Protein AF-A0A0B5I0J8-F1 (afdb_monomer_lite)

pLDDT: mean 84.82, std 12.16, range [45.81, 96.88]

Radius of gyration: 24.25 Å; chains: 1; bounding box: 85×37×56 Å

Sequence (224 aa):
MENKKIIIITGIVLLIVIAAALLLRSSRQPAEYEYYTEEPETWVEGQRFTEPPNDVRINVFKATGGESTFSINKQDFPGEDKAFFVQGLYKGKYFGTVYYDNETKEKIIEISQSLDPDDGAADIFILAKSDGPGFVFYIFVDEDWRNSVSFTNIIYGMDFNNDATLIEREFNFTELSTGIYMDKLDDYNGWYDQSPVTGGIMVGEMNIEDLKKTNVTSTLVLLR

Secondary structure (DSSP, 8-state):
-HHHHHHHHHHHHHHHHHHHHHHHHHH------TT--S-GGGGEEEPTT-SSTT-EEE-HHHHTTTS-EE-SSEEEETTTTEEEEEEEEETTEEESSEEE-TTT--EEEEESSEE-TTSSSEEEEEEEEEETTEEEEEEEEEHHHHHH-S--EEEE-S-TT-GGG-EEEE---EEEETTEEEEEE-S--SSTTSSS----EEEES--HHHHHHTT----EEEE-

Foldseek 3Di:
DVVVVVVVVVVVVVVVVVVVVVVVVVVPPPPPPPLADCQQLSQWAFDPPDPVRQKTFRNLCRNQVNQWDDDFQKIDGPPPPDIAGEWEAEPNDIDRAWDADPPPRQTAEGEHRIAGQPSLHKYKYWHWYDDPLDTKIKIKIFNSNVVVDPWKKKWFAQALVDPVGIDIDTADQCDSDVRMGIDMDPVDDDLRSDVVNQAHEYEYADDSVSVVVVPRSYTIYIHD

Structure (mmCIF, N/CA/C/O backbone):
data_AF-A0A0B5I0J8-F1
#
_entry.id   AF-A0A0B5I0J8-F1
#
loop_
_atom_site.group_PDB
_atom_site.id
_atom_site.type_symbol
_atom_site.label_atom_id
_atom_site.label_alt_id
_atom_site.label_comp_id
_atom_site.label_asym_id
_atom_site.label_entity_id
_atom_site.label_seq_id
_atom_site.pdbx_PDB_ins_code
_atom_site.Cartn_x
_atom_site.Cartn_y
_atom_site.Cartn_z
_atom_site.occupancy
_atom_site.B_iso_or_equiv
_atom_site.auth_seq_id
_atom_site.auth_comp_id
_atom_site.auth_asym_id
_atom_site.auth_atom_id
_atom_site.pdbx_PDB_model_num
ATOM 1 N N . MET A 1 1 ? 68.638 -9.247 -31.249 1.00 66.56 1 MET A N 1
ATOM 2 C CA . MET A 1 1 ? 67.568 -10.245 -31.505 1.00 66.56 1 MET A CA 1
ATOM 3 C C . MET A 1 1 ? 66.717 -10.506 -30.257 1.00 66.56 1 MET A C 1
ATOM 5 O O . MET A 1 1 ? 65.529 -10.764 -30.401 1.00 66.56 1 MET A O 1
ATOM 9 N N . GLU A 1 2 ? 67.275 -10.366 -29.050 1.00 77.19 2 GLU A N 1
ATOM 10 C CA . GLU A 1 2 ? 66.562 -10.545 -27.770 1.00 77.19 2 GLU A CA 1
ATOM 11 C C . GLU A 1 2 ? 65.413 -9.553 -27.542 1.00 77.19 2 GLU A C 1
ATOM 13 O O . GLU A 1 2 ? 64.316 -9.978 -27.193 1.00 77.19 2 GLU A O 1
ATOM 18 N N . ASN A 1 3 ? 65.587 -8.269 -27.869 1.00 80.69 3 ASN A N 1
ATOM 19 C CA . ASN A 1 3 ? 64.529 -7.264 -27.662 1.00 80.69 3 ASN A CA 1
ATOM 20 C C . ASN A 1 3 ? 63.248 -7.555 -28.464 1.00 80.69 3 ASN A C 1
ATOM 22 O O . ASN A 1 3 ? 62.149 -7.291 -27.986 1.00 80.69 3 ASN A O 1
ATOM 26 N N . LYS A 1 4 ? 63.364 -8.160 -29.657 1.00 80.94 4 LYS A N 1
ATOM 27 C CA . LYS A 1 4 ? 62.192 -8.579 -30.446 1.00 80.94 4 LYS A CA 1
ATOM 28 C C . LYS A 1 4 ? 61.436 -9.729 -29.773 1.00 80.94 4 LYS A C 1
ATOM 30 O O . LYS A 1 4 ? 60.214 -9.744 -29.818 1.00 80.94 4 LYS A O 1
ATOM 35 N N . LYS A 1 5 ? 62.145 -10.661 -29.124 1.00 84.00 5 LYS A N 1
ATOM 36 C CA . LYS A 1 5 ? 61.524 -11.771 -28.384 1.00 84.00 5 LYS A CA 1
ATOM 37 C C . LYS A 1 5 ? 60.782 -11.266 -27.146 1.00 84.00 5 LYS A C 1
ATOM 39 O O . LYS A 1 5 ? 59.664 -11.703 -26.908 1.00 84.00 5 LYS A O 1
ATOM 44 N N . ILE A 1 6 ? 61.361 -10.306 -26.421 1.00 87.50 6 ILE A N 1
ATOM 45 C CA . ILE A 1 6 ? 60.728 -9.700 -25.240 1.00 87.50 6 ILE A CA 1
ATOM 46 C C . ILE A 1 6 ? 59.431 -8.978 -25.629 1.00 87.50 6 ILE A C 1
ATOM 48 O O . ILE A 1 6 ? 58.399 -9.227 -25.017 1.00 87.50 6 ILE A O 1
ATOM 52 N N . ILE A 1 7 ? 59.444 -8.164 -26.693 1.00 90.44 7 ILE A N 1
ATOM 53 C CA . ILE A 1 7 ? 58.245 -7.440 -27.156 1.00 90.44 7 ILE A CA 1
ATOM 54 C C . ILE A 1 7 ? 57.112 -8.407 -27.540 1.00 90.44 7 ILE A C 1
ATOM 56 O O . ILE A 1 7 ? 55.959 -8.174 -27.182 1.00 90.44 7 ILE A O 1
ATOM 60 N N . ILE A 1 8 ? 57.434 -9.507 -28.228 1.00 92.12 8 ILE A N 1
ATOM 61 C CA . ILE A 1 8 ? 56.440 -10.514 -28.630 1.00 92.12 8 ILE A CA 1
ATOM 62 C C . ILE A 1 8 ? 55.836 -11.209 -27.402 1.00 92.12 8 ILE A C 1
ATOM 64 O O . ILE A 1 8 ? 54.618 -11.352 -27.322 1.00 92.12 8 ILE A O 1
ATOM 68 N N . ILE A 1 9 ? 56.665 -11.598 -26.429 1.00 92.38 9 ILE A N 1
ATOM 69 C CA . ILE A 1 9 ? 56.198 -12.263 -25.204 1.00 92.38 9 ILE A CA 1
ATOM 70 C C . ILE A 1 9 ? 55.281 -11.332 -24.402 1.00 92.38 9 ILE A C 1
ATOM 72 O O . ILE A 1 9 ? 54.189 -11.744 -24.013 1.00 92.38 9 ILE A O 1
ATOM 76 N N . THR A 1 10 ? 55.668 -10.067 -24.213 1.00 91.88 10 THR A N 1
ATOM 77 C CA . THR A 1 10 ? 54.848 -9.087 -23.485 1.00 91.88 10 THR A CA 1
ATOM 78 C C . THR A 1 10 ? 53.499 -8.852 -24.168 1.00 91.88 10 THR A C 1
ATOM 80 O O . THR A 1 10 ? 52.473 -8.790 -23.491 1.00 91.88 10 THR A O 1
ATOM 83 N N . GLY A 1 11 ? 53.474 -8.781 -25.504 1.00 95.56 11 GLY A N 1
ATOM 84 C CA . GLY A 1 11 ? 52.233 -8.636 -26.267 1.00 95.56 11 GLY A CA 1
ATOM 85 C C . GLY A 1 11 ? 51.270 -9.809 -26.066 1.00 95.56 11 GLY A C 1
ATOM 86 O O . GLY A 1 11 ? 50.081 -9.591 -25.853 1.00 95.56 11 GLY A O 1
ATOM 87 N N . ILE A 1 12 ? 51.782 -11.044 -26.064 1.00 95.12 12 ILE A N 1
ATOM 88 C CA . ILE A 1 12 ? 50.972 -12.254 -25.846 1.00 95.12 12 ILE A CA 1
ATOM 89 C C . ILE A 1 12 ? 50.396 -12.283 -24.426 1.00 95.12 12 ILE A C 1
ATOM 91 O O . ILE A 1 12 ? 49.209 -12.551 -24.257 1.00 95.12 12 ILE A O 1
ATOM 95 N N . VAL A 1 13 ? 51.207 -11.967 -23.409 1.00 95.31 13 VAL A N 1
ATOM 96 C CA . VAL A 1 13 ? 50.749 -11.939 -22.009 1.00 95.31 13 VAL A CA 1
ATOM 97 C C . VAL A 1 13 ? 49.627 -10.918 -21.824 1.00 95.31 13 VAL A C 1
ATOM 99 O O . VAL A 1 13 ? 48.605 -11.239 -21.220 1.00 95.31 13 VAL A O 1
ATOM 102 N N . LEU A 1 14 ? 49.771 -9.717 -22.390 1.00 95.31 14 LEU A N 1
ATOM 103 C CA . LEU A 1 14 ? 48.734 -8.687 -22.318 1.00 95.31 14 LEU A CA 1
ATOM 104 C C . LEU A 1 14 ? 47.421 -9.157 -22.962 1.00 95.31 14 LEU A C 1
ATOM 106 O O . LEU A 1 14 ? 46.345 -8.948 -22.405 1.00 95.31 14 LEU A O 1
ATOM 110 N N . LEU A 1 15 ? 47.508 -9.838 -24.105 1.00 95.88 15 LEU A N 1
ATOM 111 C CA . LEU A 1 15 ? 46.347 -10.354 -24.829 1.00 95.88 15 LEU A CA 1
ATOM 112 C C . LEU A 1 15 ? 45.622 -11.451 -24.033 1.00 95.88 15 LEU A C 1
ATOM 114 O O . LEU A 1 15 ? 44.394 -11.452 -23.981 1.00 95.88 15 LEU A O 1
ATOM 118 N N . ILE A 1 16 ? 46.366 -12.325 -23.345 1.00 95.69 16 ILE A N 1
ATOM 119 C CA . ILE A 1 16 ? 45.804 -13.342 -22.442 1.00 95.69 16 ILE A CA 1
ATOM 120 C C . ILE A 1 16 ? 45.090 -12.686 -21.255 1.00 95.69 16 ILE A C 1
ATOM 122 O O . ILE A 1 16 ? 43.985 -13.100 -20.913 1.00 95.69 16 ILE A O 1
ATOM 126 N N . VAL A 1 17 ? 45.673 -11.645 -20.649 1.00 95.00 17 VAL A N 1
ATOM 127 C CA . VAL A 1 17 ? 45.048 -10.924 -19.524 1.00 95.00 17 VAL A CA 1
ATOM 128 C C . VAL A 1 17 ? 43.750 -10.241 -19.960 1.00 95.00 17 VAL A C 1
ATOM 130 O O . VAL A 1 17 ? 42.745 -10.342 -19.258 1.00 95.00 17 VAL A O 1
ATOM 133 N N . ILE A 1 18 ? 43.736 -9.599 -21.132 1.00 94.88 18 ILE A N 1
ATOM 134 C CA . ILE A 1 18 ? 42.526 -8.974 -21.686 1.00 94.88 18 ILE A CA 1
ATOM 135 C C . ILE A 1 18 ? 41.460 -10.034 -21.985 1.00 94.88 18 ILE A C 1
ATOM 137 O O . ILE A 1 18 ? 40.304 -9.859 -21.605 1.00 94.88 18 ILE A O 1
ATOM 141 N N . ALA A 1 19 ? 41.836 -11.152 -22.613 1.00 93.81 19 ALA A N 1
ATOM 142 C CA . ALA A 1 19 ? 40.912 -12.245 -22.903 1.00 93.81 19 ALA A CA 1
ATOM 143 C C . ALA A 1 19 ? 40.335 -12.863 -21.619 1.00 93.81 19 ALA A C 1
ATOM 145 O O . ALA A 1 19 ? 39.129 -13.080 -21.537 1.00 93.81 19 ALA A O 1
ATOM 146 N N . ALA A 1 20 ? 41.160 -13.076 -20.590 1.00 91.69 20 ALA A N 1
ATOM 147 C CA . ALA A 1 20 ? 40.715 -13.567 -19.289 1.00 91.69 20 ALA A CA 1
ATOM 148 C C . ALA A 1 20 ? 39.774 -12.572 -18.591 1.00 91.69 20 ALA A C 1
ATOM 150 O O . ALA A 1 20 ? 38.754 -12.981 -18.047 1.00 91.69 20 ALA A O 1
ATOM 151 N N . ALA A 1 21 ? 40.061 -11.268 -18.650 1.00 90.25 21 ALA A N 1
ATOM 152 C CA . ALA A 1 21 ? 39.182 -10.237 -18.099 1.00 90.25 21 ALA A CA 1
ATOM 153 C C . ALA A 1 21 ? 37.826 -10.182 -18.824 1.00 90.25 21 ALA A C 1
ATOM 155 O O . ALA A 1 21 ? 36.788 -10.044 -18.178 1.00 90.25 21 ALA A O 1
ATOM 156 N N . LEU A 1 22 ? 37.817 -10.333 -20.152 1.00 87.25 22 LEU A N 1
ATOM 157 C CA . LEU A 1 22 ? 36.587 -10.404 -20.944 1.00 87.25 22 LEU A CA 1
ATOM 158 C C . LEU A 1 22 ? 35.789 -11.678 -20.645 1.00 87.25 22 LEU A C 1
ATOM 160 O O . LEU A 1 22 ? 34.580 -11.588 -20.457 1.00 87.25 22 LEU A O 1
ATOM 164 N N . LEU A 1 23 ? 36.454 -12.830 -20.516 1.00 84.62 23 LEU A N 1
ATOM 165 C CA . LEU A 1 23 ? 35.818 -14.095 -20.132 1.00 84.62 23 LEU A CA 1
ATOM 166 C C . LEU A 1 23 ? 35.262 -14.054 -18.705 1.00 84.62 23 LEU A C 1
ATOM 168 O O . LEU A 1 23 ? 34.171 -14.556 -18.459 1.00 84.62 23 LEU A O 1
ATOM 172 N N . LEU A 1 24 ? 35.959 -13.422 -17.759 1.00 82.12 24 LEU A N 1
ATOM 173 C CA . LEU A 1 24 ? 35.454 -13.200 -16.399 1.00 82.12 24 LEU A CA 1
ATOM 174 C C . LEU A 1 24 ? 34.266 -12.232 -16.380 1.00 82.12 24 LEU A C 1
ATOM 176 O O . LEU A 1 24 ? 33.367 -12.371 -15.556 1.00 82.12 24 LEU A O 1
ATOM 180 N N . ARG A 1 25 ? 34.230 -11.264 -17.301 1.00 75.50 25 ARG A N 1
ATOM 181 C CA . ARG A 1 25 ? 33.094 -10.351 -17.461 1.00 75.50 25 ARG A CA 1
ATOM 182 C C . ARG A 1 25 ? 31.893 -11.031 -18.122 1.00 75.50 25 ARG A C 1
ATOM 184 O O . ARG A 1 25 ? 30.776 -10.716 -17.740 1.00 75.50 25 ARG A O 1
ATOM 191 N N . SER A 1 26 ? 32.106 -11.954 -19.065 1.00 71.56 26 SER A N 1
ATOM 192 C CA . SER A 1 26 ? 31.026 -12.690 -19.740 1.00 71.56 26 SER A CA 1
ATOM 193 C C . SER A 1 26 ? 30.511 -13.892 -18.943 1.00 71.56 26 SER A C 1
ATOM 195 O O . SER A 1 26 ? 29.347 -14.243 -19.069 1.00 71.56 26 SER A O 1
ATOM 197 N N . SER A 1 27 ? 31.362 -14.530 -18.130 1.00 62.16 27 SER A N 1
ATOM 198 C CA . SER A 1 27 ? 30.979 -15.637 -17.230 1.00 62.16 27 SER A CA 1
ATOM 199 C C . SER A 1 27 ? 30.265 -15.168 -15.967 1.00 62.16 27 SER A C 1
ATOM 201 O O . SER A 1 27 ? 29.616 -15.970 -15.304 1.00 62.16 27 SER A O 1
ATOM 203 N N . ARG A 1 28 ? 30.272 -13.860 -15.688 1.00 51.88 28 ARG A N 1
ATOM 204 C CA . ARG A 1 28 ? 29.165 -13.225 -14.973 1.00 51.88 28 ARG A CA 1
ATOM 205 C C . ARG A 1 28 ? 27.956 -13.154 -15.910 1.00 51.88 28 ARG A C 1
ATOM 207 O O . ARG A 1 28 ? 27.494 -12.065 -16.241 1.00 51.88 28 ARG A O 1
ATOM 214 N N . GLN A 1 29 ? 27.425 -14.308 -16.325 1.00 50.91 29 GLN A N 1
ATOM 215 C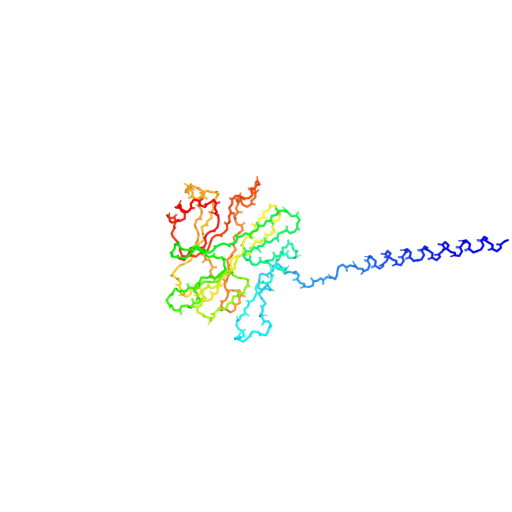 CA . GLN A 1 29 ? 25.976 -14.354 -16.478 1.00 50.91 29 GLN A CA 1
ATOM 216 C C . GLN A 1 29 ? 25.445 -13.862 -15.127 1.00 50.91 29 GLN A C 1
ATOM 218 O O . GLN A 1 29 ? 25.971 -14.320 -14.100 1.00 50.91 29 GLN A O 1
ATOM 223 N N . PRO A 1 30 ? 24.532 -12.870 -15.080 1.00 50.16 30 PRO A N 1
ATOM 224 C CA . PRO A 1 30 ? 23.833 -12.613 -13.832 1.00 50.16 30 PRO A CA 1
ATOM 225 C C . PRO A 1 30 ? 23.379 -13.990 -13.368 1.00 50.16 30 PRO A C 1
ATOM 227 O O . PRO A 1 30 ? 22.877 -14.755 -14.198 1.00 50.16 30 PRO A O 1
ATOM 230 N N . ALA A 1 31 ? 23.691 -14.363 -12.122 1.00 46.97 31 ALA A N 1
ATOM 231 C CA . ALA A 1 31 ? 23.113 -15.578 -11.568 1.00 46.97 31 ALA A CA 1
ATOM 232 C C . ALA A 1 31 ? 21.640 -15.548 -11.984 1.00 46.97 31 ALA A C 1
ATOM 234 O O . ALA A 1 31 ? 21.037 -14.473 -11.902 1.00 46.97 31 ALA A O 1
ATOM 235 N N . GLU A 1 32 ? 21.108 -16.634 -12.549 1.00 45.81 32 GLU A N 1
ATOM 236 C CA . GLU A 1 32 ? 19.659 -16.770 -12.643 1.00 45.81 32 GLU A CA 1
ATOM 237 C C . GLU A 1 32 ? 19.194 -16.671 -11.199 1.00 45.81 32 GLU A C 1
ATOM 239 O O . GLU A 1 32 ? 19.292 -17.610 -10.413 1.00 45.81 32 GLU A O 1
ATOM 244 N N . TYR A 1 33 ? 18.896 -15.446 -10.785 1.00 48.59 33 TYR A N 1
ATOM 245 C CA . TYR A 1 33 ? 18.473 -15.170 -9.450 1.00 48.59 33 TYR A CA 1
ATOM 246 C C . TYR A 1 33 ? 17.075 -15.764 -9.452 1.00 48.59 33 TYR A C 1
ATOM 248 O O . TYR A 1 33 ? 16.162 -15.159 -10.006 1.00 48.59 33 TYR A O 1
ATOM 256 N N . GLU A 1 34 ? 16.903 -16.913 -8.797 1.00 54.25 34 GLU A N 1
ATOM 257 C CA . GLU A 1 34 ? 15.604 -17.483 -8.394 1.00 54.25 34 GLU A CA 1
ATOM 258 C C . GLU A 1 34 ? 14.751 -16.493 -7.557 1.00 54.25 34 GLU A C 1
ATOM 260 O O . GLU A 1 34 ? 13.752 -16.865 -6.953 1.00 54.25 34 GLU A O 1
ATOM 265 N N . TYR A 1 35 ? 15.155 -15.222 -7.468 1.00 63.53 35 TYR A N 1
ATOM 266 C CA . TYR A 1 35 ? 14.467 -14.167 -6.756 1.00 63.53 35 TYR A CA 1
ATOM 267 C C . TYR A 1 35 ? 13.233 -13.679 -7.512 1.00 63.53 35 TYR A C 1
ATOM 269 O O . TYR A 1 35 ? 12.199 -13.534 -6.880 1.00 63.53 35 TYR A O 1
ATOM 277 N N . TYR A 1 36 ? 13.274 -13.419 -8.822 1.00 74.81 36 TYR A N 1
ATOM 278 C CA . TYR A 1 36 ? 12.086 -12.853 -9.476 1.00 74.81 36 TYR A CA 1
ATOM 279 C C . TYR A 1 36 ? 10.990 -13.900 -9.686 1.00 74.81 36 TYR A C 1
ATOM 281 O O . TYR A 1 36 ? 11.248 -15.024 -10.108 1.00 74.81 36 TYR A O 1
ATOM 289 N N . THR A 1 37 ? 9.757 -13.493 -9.411 1.00 77.12 37 THR A N 1
ATOM 290 C CA . THR A 1 37 ? 8.554 -14.326 -9.491 1.00 77.12 37 THR A CA 1
ATOM 291 C C . THR A 1 37 ? 7.381 -13.437 -9.887 1.00 77.12 37 THR A C 1
ATOM 293 O O . THR A 1 37 ? 7.228 -12.332 -9.366 1.00 77.12 37 THR A O 1
ATOM 296 N N . GLU A 1 38 ? 6.557 -13.901 -10.822 1.00 81.75 38 GLU A N 1
ATOM 297 C CA . GLU A 1 38 ? 5.335 -13.186 -11.216 1.00 81.75 38 GLU A CA 1
ATOM 298 C C . GLU A 1 38 ? 4.193 -13.401 -10.215 1.00 81.75 38 GLU A C 1
ATOM 300 O O . GLU A 1 38 ? 3.311 -12.554 -10.113 1.00 81.75 38 GLU A O 1
ATOM 305 N N . GLU A 1 39 ? 4.243 -14.508 -9.472 1.00 89.12 39 GLU A N 1
ATOM 306 C CA . GLU A 1 39 ? 3.227 -14.952 -8.515 1.00 89.12 39 GLU A CA 1
ATOM 307 C C . GLU A 1 39 ? 3.314 -14.163 -7.194 1.00 89.12 39 GLU A C 1
ATOM 309 O O . GLU A 1 39 ? 4.334 -14.274 -6.495 1.00 89.12 39 GLU A O 1
ATOM 314 N N . PRO A 1 40 ? 2.274 -13.388 -6.824 1.00 90.62 40 PRO A N 1
ATOM 315 C CA . PRO A 1 40 ? 2.285 -12.550 -5.626 1.00 90.62 40 PRO A CA 1
ATOM 316 C C . PRO A 1 40 ? 2.520 -13.303 -4.315 1.00 90.62 40 PRO A C 1
ATOM 318 O O . PRO A 1 40 ? 3.114 -12.754 -3.388 1.00 90.62 40 PRO A O 1
ATOM 321 N N . GLU A 1 41 ? 2.119 -14.572 -4.243 1.00 90.50 41 GLU A N 1
ATOM 322 C CA . GLU A 1 41 ? 2.231 -15.438 -3.063 1.00 90.50 41 GLU A CA 1
ATOM 323 C C . GLU A 1 41 ? 3.678 -15.530 -2.590 1.00 90.50 41 GLU A C 1
ATOM 325 O O . GLU A 1 41 ? 3.983 -15.555 -1.400 1.00 90.50 41 GLU A O 1
ATOM 330 N N . THR A 1 42 ? 4.597 -15.542 -3.547 1.00 89.94 42 THR A N 1
ATOM 331 C CA . THR A 1 42 ? 6.022 -15.684 -3.281 1.00 89.94 42 THR A CA 1
ATOM 332 C C . THR A 1 42 ? 6.679 -14.379 -2.821 1.00 89.94 42 THR A C 1
ATOM 334 O O . THR A 1 42 ? 7.839 -14.412 -2.402 1.00 89.94 42 THR A O 1
ATOM 337 N N . TRP A 1 43 ? 5.989 -13.237 -2.914 1.00 92.81 43 TRP A N 1
ATOM 338 C CA . TRP A 1 43 ? 6.488 -11.936 -2.458 1.00 92.81 43 TRP A CA 1
ATOM 339 C C . TRP A 1 43 ? 6.309 -11.749 -0.954 1.00 92.81 43 TRP A C 1
ATOM 341 O O . TRP A 1 43 ? 6.997 -10.913 -0.369 1.00 92.81 43 TRP A O 1
ATOM 351 N N . VAL A 1 44 ? 5.402 -12.517 -0.346 1.00 91.81 44 VAL A N 1
ATOM 352 C CA . VAL A 1 44 ? 5.163 -12.526 1.094 1.00 91.81 44 VAL A CA 1
ATOM 353 C C . VAL A 1 44 ? 6.228 -13.387 1.763 1.00 91.81 44 VAL A C 1
ATOM 355 O O . VAL A 1 44 ? 6.300 -14.601 1.570 1.00 91.81 44 VAL A O 1
ATOM 358 N N . GLU A 1 45 ? 7.091 -12.755 2.548 1.00 90.94 45 GLU A N 1
ATOM 359 C CA . GLU A 1 45 ? 8.180 -13.415 3.256 1.00 90.94 45 GLU A CA 1
ATOM 360 C C . GLU A 1 45 ? 7.957 -13.298 4.760 1.00 90.94 45 GLU A C 1
ATOM 362 O O . GLU A 1 45 ? 7.770 -12.201 5.277 1.00 90.94 45 GLU A O 1
ATOM 367 N N . GLY A 1 46 ? 8.029 -14.414 5.487 1.00 83.69 46 GLY A N 1
ATOM 368 C CA . GLY A 1 46 ? 8.048 -14.357 6.947 1.00 83.69 46 GLY A CA 1
ATOM 369 C C . GLY A 1 46 ? 9.254 -13.552 7.432 1.00 83.69 46 GLY A C 1
ATOM 370 O O . GLY A 1 46 ? 10.376 -13.728 6.930 1.00 83.69 46 GLY A O 1
ATOM 371 N N . GLN A 1 47 ? 9.049 -12.673 8.409 1.00 73.12 47 GLN A N 1
ATOM 372 C CA . GLN A 1 47 ? 10.153 -11.913 8.970 1.00 73.12 47 GLN A CA 1
ATOM 373 C C . GLN A 1 47 ? 11.051 -12.831 9.806 1.00 73.12 47 GLN A C 1
ATOM 375 O O . GLN A 1 47 ? 10.645 -13.504 10.753 1.00 73.12 47 GLN A O 1
ATOM 380 N N . ARG A 1 48 ? 12.332 -12.904 9.431 1.00 57.38 48 ARG A N 1
ATOM 381 C CA . ARG A 1 48 ? 13.311 -13.641 10.232 1.00 57.38 48 ARG A CA 1
ATOM 382 C C . ARG A 1 48 ? 13.491 -12.873 11.542 1.00 57.38 48 ARG A C 1
ATOM 384 O O . ARG A 1 48 ? 13.879 -11.711 11.498 1.00 57.38 48 ARG A O 1
ATOM 391 N N . PHE A 1 49 ? 13.306 -13.561 12.669 1.00 62.12 49 PHE A N 1
ATOM 392 C CA . PHE A 1 49 ? 13.564 -13.074 14.034 1.00 62.12 49 PHE A CA 1
ATOM 393 C C . PHE A 1 49 ? 12.489 -12.183 14.679 1.00 62.12 49 PHE A C 1
ATOM 395 O O . PHE A 1 49 ? 12.782 -11.574 15.709 1.00 62.12 49 PHE A O 1
ATOM 402 N N . THR A 1 50 ? 11.270 -12.129 14.147 1.00 55.72 50 THR A N 1
ATOM 403 C CA . THR A 1 50 ? 10.125 -11.545 14.859 1.00 55.72 50 THR A CA 1
ATOM 404 C C . THR A 1 50 ? 9.402 -12.643 15.646 1.00 55.72 50 THR A C 1
ATOM 406 O O . THR A 1 50 ? 9.134 -13.733 15.143 1.00 55.72 50 THR A O 1
ATOM 409 N N . GLU A 1 51 ? 9.182 -12.398 16.937 1.00 55.34 51 GLU A N 1
ATOM 410 C CA . GLU A 1 51 ? 8.154 -13.090 17.716 1.00 55.34 51 GLU A CA 1
ATOM 411 C C . GLU A 1 51 ? 7.067 -12.041 17.998 1.00 55.34 51 GLU A C 1
ATOM 413 O O . GLU A 1 51 ? 7.417 -10.996 18.559 1.00 55.34 51 GLU A O 1
ATOM 418 N N . PRO A 1 52 ? 5.794 -12.283 17.629 1.00 56.06 52 PRO A N 1
ATOM 419 C CA . PRO A 1 52 ? 5.216 -13.548 17.155 1.00 56.06 52 PRO A CA 1
ATOM 420 C C . PRO A 1 52 ? 5.550 -13.909 15.684 1.00 56.06 52 PRO A C 1
ATOM 422 O O . PRO A 1 52 ? 5.925 -13.045 14.898 1.00 56.06 52 PRO A O 1
ATOM 425 N N . PRO A 1 53 ? 5.440 -15.201 15.302 1.00 62.91 53 PRO A N 1
ATOM 426 C CA . PRO A 1 53 ? 5.831 -15.731 13.986 1.00 62.91 53 PRO A CA 1
ATOM 427 C C . PRO A 1 53 ? 4.889 -15.353 12.824 1.00 62.91 53 PRO A C 1
ATOM 429 O O . PRO A 1 53 ? 4.999 -15.948 11.750 1.00 62.91 53 PRO A O 1
ATOM 432 N N . ASN A 1 54 ? 3.962 -14.420 13.046 1.00 77.75 54 ASN A N 1
ATOM 433 C CA . ASN A 1 54 ? 2.897 -14.071 12.107 1.00 77.75 54 ASN A CA 1
ATOM 434 C C . ASN A 1 54 ? 3.210 -12.808 11.289 1.00 77.75 54 ASN A C 1
ATOM 436 O O . ASN A 1 54 ? 2.597 -12.616 10.244 1.00 77.75 54 ASN A O 1
ATOM 440 N N . ASP A 1 55 ? 4.219 -12.026 11.693 1.00 85.50 55 ASP A N 1
ATOM 441 C CA . ASP A 1 55 ? 4.683 -10.856 10.946 1.00 85.50 55 ASP A CA 1
ATOM 442 C C . ASP A 1 55 ? 5.291 -11.279 9.600 1.00 85.50 55 ASP A C 1
ATOM 444 O O . ASP A 1 55 ? 6.313 -11.986 9.511 1.00 85.50 55 ASP A O 1
ATOM 448 N N . VAL A 1 56 ? 4.650 -10.819 8.531 1.00 91.94 56 VAL A N 1
ATOM 449 C CA . VAL A 1 56 ? 5.118 -11.003 7.167 1.00 91.94 56 VAL A CA 1
ATOM 450 C C . VAL A 1 56 ? 5.592 -9.690 6.575 1.00 91.94 56 VAL A C 1
ATOM 452 O O . VAL A 1 56 ? 5.200 -8.594 6.961 1.00 91.94 56 VAL A O 1
ATOM 455 N N . ARG A 1 57 ? 6.431 -9.796 5.553 1.00 93.81 57 ARG A N 1
ATOM 456 C CA . ARG A 1 57 ? 6.921 -8.661 4.795 1.00 93.81 57 ARG A CA 1
ATOM 457 C C . ARG A 1 57 ? 6.742 -8.885 3.306 1.00 93.81 57 ARG A C 1
ATOM 459 O O . ARG A 1 57 ? 7.161 -9.906 2.768 1.00 93.81 57 ARG A O 1
ATOM 466 N N . ILE A 1 58 ? 6.222 -7.875 2.623 1.00 94.81 58 ILE A N 1
ATOM 467 C CA . ILE A 1 58 ? 6.184 -7.819 1.167 1.00 94.81 58 ILE A CA 1
ATOM 468 C C . ILE A 1 58 ? 7.573 -7.436 0.646 1.00 94.81 58 ILE A C 1
ATOM 470 O O . ILE A 1 58 ? 8.082 -6.334 0.881 1.00 94.81 58 ILE A O 1
ATOM 474 N N . ASN A 1 59 ? 8.221 -8.350 -0.075 1.00 93.69 59 ASN A N 1
ATOM 475 C CA . ASN A 1 59 ? 9.532 -8.109 -0.663 1.00 93.69 59 ASN A CA 1
ATOM 476 C C . ASN A 1 59 ? 9.406 -7.323 -1.976 1.00 93.69 59 ASN A C 1
ATOM 478 O O . ASN A 1 59 ? 9.300 -7.890 -3.062 1.00 93.69 59 ASN A O 1
ATOM 482 N N . VAL A 1 60 ? 9.472 -5.993 -1.873 1.00 93.50 60 VAL A N 1
ATOM 483 C CA . VAL A 1 60 ? 9.358 -5.058 -3.008 1.00 93.50 60 VAL A CA 1
ATOM 484 C C . VAL A 1 60 ? 10.363 -5.354 -4.120 1.00 93.50 60 VAL A C 1
ATOM 486 O O . VAL A 1 60 ? 9.992 -5.364 -5.288 1.00 93.50 60 VAL A O 1
ATOM 489 N N . PHE A 1 61 ? 11.622 -5.634 -3.770 1.00 90.88 61 PHE A N 1
ATOM 490 C CA . PHE A 1 61 ? 12.659 -5.936 -4.759 1.00 90.88 61 PHE A CA 1
ATOM 491 C C . PHE A 1 61 ? 12.324 -7.215 -5.534 1.00 90.88 61 PHE A C 1
ATOM 493 O O . PHE A 1 61 ? 12.506 -7.278 -6.746 1.00 90.88 61 PHE A O 1
ATOM 500 N N . LYS A 1 62 ? 11.804 -8.230 -4.838 1.00 91.44 62 LYS A N 1
ATOM 501 C CA . LYS A 1 62 ? 11.357 -9.484 -5.444 1.00 91.44 62 LYS A CA 1
ATOM 502 C C . LYS A 1 62 ? 10.158 -9.266 -6.366 1.00 91.44 62 LYS A C 1
ATOM 504 O O . LYS A 1 62 ? 10.188 -9.703 -7.514 1.00 91.44 62 LYS A O 1
ATOM 509 N N . ALA A 1 63 ? 9.151 -8.546 -5.877 1.00 92.62 63 ALA A N 1
ATOM 510 C CA . ALA A 1 63 ? 7.895 -8.302 -6.575 1.00 92.62 63 ALA A CA 1
ATOM 511 C C . ALA A 1 63 ? 8.070 -7.511 -7.882 1.00 92.62 63 ALA A C 1
ATOM 513 O O . ALA A 1 63 ? 7.368 -7.759 -8.867 1.00 92.62 63 ALA A O 1
ATOM 514 N N . THR A 1 64 ? 9.037 -6.590 -7.916 1.00 92.12 64 THR A N 1
ATOM 515 C CA . THR A 1 64 ? 9.332 -5.757 -9.093 1.00 92.12 64 THR A CA 1
ATOM 516 C C . THR A 1 64 ? 10.558 -6.207 -9.882 1.00 92.12 64 THR A C 1
ATOM 518 O O . THR A 1 64 ? 11.010 -5.487 -10.761 1.00 92.12 64 THR A O 1
ATOM 521 N N . GLY A 1 65 ? 11.146 -7.369 -9.579 1.00 90.25 65 GLY A N 1
ATOM 522 C CA . GLY A 1 65 ? 12.342 -7.842 -10.294 1.00 90.25 65 GLY A CA 1
ATOM 523 C C . GLY A 1 65 ? 13.557 -6.918 -10.150 1.00 90.25 65 GLY A C 1
ATOM 524 O O . GLY A 1 65 ? 14.451 -6.922 -10.993 1.00 90.25 65 GLY A O 1
ATOM 525 N N . GLY A 1 66 ? 13.593 -6.127 -9.078 1.00 90.62 66 GLY A N 1
ATOM 526 C CA . GLY A 1 66 ? 14.634 -5.148 -8.793 1.00 90.62 66 GLY A CA 1
ATOM 527 C C . GLY A 1 66 ? 14.453 -3.787 -9.461 1.00 90.62 66 GLY A C 1
ATOM 528 O O . GLY A 1 66 ? 15.343 -2.945 -9.340 1.00 90.62 66 GLY A O 1
ATOM 529 N N . GLU A 1 67 ? 13.318 -3.543 -10.119 1.00 90.50 67 GLU A N 1
ATOM 530 C CA . GLU A 1 67 ? 13.008 -2.263 -10.772 1.00 90.50 67 GLU A CA 1
ATOM 531 C C . GLU A 1 67 ? 12.631 -1.155 -9.785 1.00 90.50 67 GLU A C 1
ATOM 533 O O . GLU A 1 67 ? 12.642 0.024 -10.136 1.00 90.50 67 GLU A O 1
ATOM 538 N N . SER A 1 68 ? 12.326 -1.509 -8.534 1.00 92.50 68 SER A N 1
ATOM 539 C CA . SER A 1 68 ? 11.972 -0.531 -7.513 1.00 92.50 68 SER A CA 1
ATOM 540 C C . SER A 1 68 ? 12.538 -0.851 -6.140 1.00 92.50 68 SER A C 1
ATOM 542 O O . SER A 1 68 ? 12.722 -2.011 -5.769 1.00 92.50 68 SER A O 1
ATOM 544 N N . THR A 1 69 ? 12.677 0.183 -5.319 1.00 93.44 69 THR A N 1
ATOM 545 C CA . THR A 1 69 ? 13.017 0.057 -3.898 1.00 93.44 69 THR A CA 1
ATOM 546 C C . THR A 1 69 ? 12.015 0.811 -3.045 1.00 93.44 69 THR A C 1
ATOM 548 O O . THR A 1 69 ? 11.588 1.894 -3.429 1.00 93.44 69 THR A O 1
ATOM 551 N N . PHE A 1 70 ? 11.683 0.287 -1.868 1.00 91.44 70 PHE A N 1
ATOM 552 C CA . PHE A 1 70 ? 10.835 0.982 -0.904 1.00 91.44 70 PHE A CA 1
ATOM 553 C C . PHE A 1 70 ? 11.652 1.476 0.287 1.00 91.44 70 PHE A C 1
ATOM 555 O O . PHE A 1 70 ? 12.473 0.744 0.844 1.00 91.44 70 PHE A O 1
ATOM 562 N N . SER A 1 71 ? 11.418 2.722 0.682 1.00 88.06 71 SER A N 1
ATOM 563 C CA . SER A 1 71 ? 12.031 3.350 1.846 1.00 88.06 71 SER A CA 1
ATOM 564 C C . SER A 1 71 ? 11.066 4.368 2.432 1.00 88.06 71 SER A C 1
ATOM 566 O O . SER A 1 71 ? 10.948 5.447 1.868 1.00 88.06 71 SER A O 1
ATOM 568 N N . ILE A 1 72 ? 10.470 4.047 3.587 1.00 84.31 72 ILE A N 1
ATOM 569 C CA . ILE A 1 72 ? 9.610 4.925 4.406 1.00 84.31 72 ILE A CA 1
ATOM 570 C C . ILE A 1 72 ? 8.564 5.641 3.549 1.00 84.31 72 ILE A C 1
ATOM 572 O O . ILE A 1 72 ? 8.863 6.693 3.011 1.00 84.31 72 ILE A O 1
ATOM 576 N N . ASN A 1 73 ? 7.361 5.068 3.428 1.00 82.50 73 ASN A N 1
ATOM 577 C CA . ASN A 1 73 ? 6.209 5.596 2.673 1.00 82.50 73 ASN A CA 1
ATOM 578 C C . ASN A 1 73 ? 6.453 6.007 1.207 1.00 82.50 73 ASN A C 1
ATOM 580 O O . ASN A 1 73 ? 5.566 6.582 0.572 1.00 82.50 73 ASN A O 1
ATOM 584 N N . LYS A 1 74 ? 7.629 5.676 0.668 1.00 90.25 74 LYS A N 1
ATOM 585 C CA . LYS A 1 74 ? 8.068 6.003 -0.679 1.00 90.25 74 LYS A CA 1
ATOM 586 C C . LYS A 1 74 ? 8.579 4.756 -1.391 1.00 90.25 74 LYS A C 1
ATOM 588 O O . LYS A 1 74 ? 9.454 4.063 -0.871 1.00 90.25 74 LYS A O 1
ATOM 593 N N . GLN A 1 75 ? 8.087 4.514 -2.599 1.00 91.69 75 GLN A N 1
ATOM 594 C CA . GLN A 1 75 ? 8.658 3.562 -3.544 1.00 91.69 75 GLN A CA 1
ATOM 595 C C . GLN A 1 75 ? 9.322 4.330 -4.692 1.00 91.69 75 GLN A C 1
ATOM 597 O O . GLN A 1 75 ? 8.709 5.180 -5.329 1.00 91.69 75 GLN A O 1
ATOM 602 N N . ASP A 1 76 ? 10.597 4.059 -4.924 1.00 90.62 76 ASP A N 1
ATOM 603 C CA . ASP A 1 76 ? 11.404 4.662 -5.982 1.00 90.62 76 ASP A CA 1
ATOM 604 C C . ASP A 1 76 ? 11.565 3.688 -7.144 1.00 90.62 76 ASP A C 1
ATOM 606 O O . ASP A 1 76 ? 11.776 2.500 -6.899 1.00 90.62 76 ASP A O 1
ATOM 610 N N . PHE A 1 77 ? 11.547 4.207 -8.375 1.00 89.38 77 PHE A N 1
ATOM 611 C CA . PHE A 1 77 ? 11.829 3.468 -9.611 1.00 89.38 77 PHE A CA 1
ATOM 612 C C . PHE A 1 77 ? 13.129 3.991 -10.244 1.00 89.38 77 PHE A C 1
ATOM 614 O O . PHE A 1 77 ? 13.100 4.947 -11.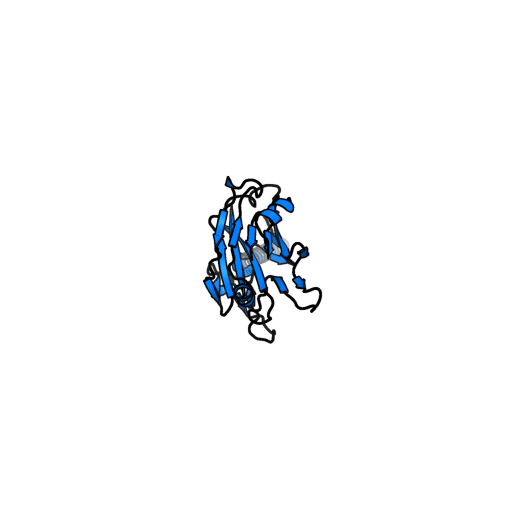034 1.00 89.38 77 PHE A O 1
ATOM 621 N N . PRO A 1 78 ? 14.302 3.438 -9.868 1.00 81.88 78 PRO A N 1
ATOM 622 C CA . PRO A 1 78 ? 15.586 3.897 -10.379 1.00 81.88 78 PRO A CA 1
ATOM 623 C C . PRO A 1 78 ? 15.674 3.679 -11.895 1.00 81.88 78 PRO A C 1
ATOM 625 O O . PRO A 1 78 ? 15.831 2.558 -12.364 1.00 81.88 78 PRO A O 1
ATOM 628 N N . GLY A 1 79 ? 15.594 4.763 -12.667 1.00 82.38 79 GLY A N 1
ATOM 629 C CA . GLY A 1 79 ? 15.633 4.729 -14.134 1.00 82.38 79 GLY A CA 1
ATOM 630 C C . GLY A 1 79 ? 14.468 5.447 -14.811 1.00 82.38 79 GLY A C 1
ATOM 631 O O . GLY A 1 79 ? 14.600 5.818 -15.974 1.00 82.38 79 GLY A O 1
ATOM 632 N N . GLU A 1 80 ? 13.376 5.705 -14.087 1.00 79.31 80 GLU A N 1
ATOM 633 C CA . GLU A 1 80 ? 12.199 6.405 -14.625 1.00 79.31 80 GLU A CA 1
ATOM 634 C C . GLU A 1 80 ? 12.030 7.842 -14.102 1.00 79.31 80 GLU A C 1
ATOM 636 O O . GLU A 1 80 ? 11.099 8.526 -14.515 1.00 79.31 80 GLU A O 1
ATOM 641 N N . ASP A 1 81 ? 12.903 8.314 -13.200 1.00 78.62 81 ASP A N 1
ATOM 642 C CA . ASP A 1 81 ? 12.735 9.577 -12.451 1.00 78.62 81 ASP A CA 1
ATOM 643 C C . ASP A 1 81 ? 11.334 9.703 -11.805 1.00 78.62 81 ASP A C 1
ATOM 645 O O . ASP A 1 81 ? 10.775 10.794 -11.664 1.00 78.62 81 ASP A O 1
ATOM 649 N N . LYS A 1 82 ? 10.766 8.561 -11.388 1.00 81.06 82 LYS A N 1
ATOM 650 C CA . LYS A 1 82 ? 9.454 8.445 -10.743 1.00 81.06 82 LYS A CA 1
ATOM 651 C C . LYS A 1 82 ? 9.593 7.960 -9.305 1.00 81.06 82 LYS A C 1
ATOM 653 O O . LYS A 1 82 ? 10.371 7.055 -8.997 1.00 81.06 82 LYS A O 1
ATOM 658 N N . ALA A 1 83 ? 8.794 8.565 -8.435 1.00 83.62 83 ALA A N 1
ATOM 659 C CA . ALA A 1 83 ? 8.633 8.167 -7.048 1.00 83.62 83 ALA A CA 1
ATOM 660 C C . ALA A 1 83 ? 7.147 8.069 -6.718 1.00 83.62 83 ALA A C 1
ATOM 662 O O . ALA A 1 83 ? 6.309 8.789 -7.266 1.00 83.62 83 ALA A O 1
ATOM 663 N N . PHE A 1 84 ? 6.826 7.154 -5.826 1.00 84.31 84 PHE A N 1
ATOM 664 C CA . PHE A 1 84 ? 5.480 6.798 -5.443 1.00 84.31 84 PHE A CA 1
ATOM 665 C C . PHE A 1 84 ? 5.335 7.003 -3.939 1.00 84.31 84 PHE A C 1
ATOM 667 O O . PHE A 1 84 ? 6.105 6.425 -3.179 1.00 84.31 84 PHE A O 1
ATOM 674 N N . PHE A 1 85 ? 4.395 7.848 -3.511 1.00 87.88 85 PHE A N 1
ATOM 675 C CA . PHE A 1 85 ? 4.206 8.197 -2.102 1.00 87.88 85 PHE A CA 1
ATOM 676 C C . PHE A 1 85 ? 2.824 7.778 -1.616 1.00 87.88 85 PHE A C 1
ATOM 678 O O . PHE A 1 85 ? 1.818 8.038 -2.285 1.00 87.88 85 PHE A O 1
ATOM 685 N N . VAL A 1 86 ? 2.790 7.205 -0.414 1.00 89.31 86 VAL A N 1
ATOM 686 C CA . VAL A 1 86 ? 1.554 6.848 0.286 1.00 89.31 86 VAL A CA 1
ATOM 687 C C . VAL A 1 86 ? 1.417 7.715 1.533 1.00 89.31 86 VAL A C 1
ATOM 689 O O . VAL A 1 86 ? 2.379 7.923 2.276 1.00 89.31 86 VAL A O 1
ATOM 692 N N . GLN A 1 87 ? 0.221 8.248 1.750 1.00 90.31 87 GLN A N 1
ATOM 693 C CA . GLN A 1 87 ? -0.133 9.003 2.946 1.00 90.31 87 GLN A CA 1
ATOM 694 C C . GLN A 1 87 ? -1.367 8.403 3.604 1.00 90.31 87 GLN A C 1
ATOM 696 O O . GLN A 1 87 ? -2.285 7.928 2.941 1.00 90.31 87 GLN A O 1
ATOM 701 N N . GLY A 1 88 ? -1.397 8.459 4.925 1.00 90.75 88 GLY A N 1
ATOM 702 C CA . GLY A 1 88 ? -2.545 8.044 5.702 1.00 90.75 88 GLY A CA 1
ATOM 703 C C . GLY A 1 88 ? -3.470 9.210 6.019 1.00 90.75 88 GLY A C 1
ATOM 704 O O . GLY A 1 88 ? -3.004 10.322 6.281 1.00 90.75 88 GLY A O 1
ATOM 705 N N . LEU A 1 89 ? -4.775 8.957 6.052 1.00 88.94 89 LEU A N 1
ATOM 706 C CA . LEU A 1 89 ? -5.780 9.878 6.575 1.00 88.94 89 LEU A CA 1
ATOM 707 C C . LEU A 1 89 ? -6.801 9.089 7.395 1.00 88.94 89 LEU A C 1
ATOM 709 O O . LEU A 1 89 ? -7.525 8.254 6.869 1.00 88.94 89 LEU A O 1
ATOM 713 N N . TYR A 1 90 ? -6.877 9.372 8.692 1.00 87.88 90 TYR A N 1
ATOM 714 C CA . TYR A 1 90 ? -7.803 8.692 9.595 1.00 87.88 90 TYR A CA 1
ATOM 715 C C . TYR A 1 90 ? -8.514 9.704 10.483 1.00 87.88 90 TYR A C 1
ATOM 717 O O . TYR A 1 90 ? -7.873 10.562 11.099 1.00 87.88 90 TYR A O 1
ATOM 725 N N . LYS A 1 91 ? -9.853 9.647 10.515 1.00 86.50 91 LYS A N 1
ATOM 726 C CA . LYS A 1 91 ? -10.707 10.591 11.265 1.00 86.50 91 LYS A CA 1
ATOM 727 C C . LYS A 1 91 ? -10.338 12.061 10.997 1.00 86.50 91 LYS A C 1
ATOM 729 O O . LYS A 1 91 ? -10.253 12.880 11.915 1.00 86.50 91 LYS A O 1
ATOM 734 N N . GLY A 1 92 ? -10.053 12.380 9.731 1.00 84.50 92 GLY A N 1
ATOM 735 C CA . GLY A 1 92 ? -9.675 13.723 9.277 1.00 84.50 92 GLY A CA 1
ATOM 736 C C . GLY A 1 92 ? -8.252 14.173 9.640 1.00 84.50 92 GLY A C 1
ATOM 737 O O . GLY A 1 92 ? -7.936 15.352 9.480 1.00 84.50 92 GLY A O 1
ATOM 738 N N . LYS A 1 93 ? -7.384 13.280 10.133 1.00 89.19 93 LYS A N 1
ATOM 739 C CA . LYS A 1 93 ? -5.986 13.586 10.476 1.00 89.19 93 LYS A CA 1
ATOM 740 C C . LYS A 1 93 ? -5.009 12.833 9.582 1.00 89.19 93 LYS A C 1
ATOM 742 O O . LYS A 1 93 ? -5.078 11.611 9.480 1.00 89.19 93 LYS A O 1
ATOM 747 N N . TYR A 1 94 ? -4.077 13.571 8.985 1.00 90.25 94 TYR A N 1
ATOM 748 C CA . TYR A 1 94 ? -3.007 12.995 8.175 1.00 90.25 94 TYR A CA 1
ATOM 749 C C . TYR A 1 94 ? -1.945 12.308 9.030 1.00 90.25 94 TYR A C 1
ATOM 751 O O . TYR A 1 94 ? -1.584 12.805 10.101 1.00 90.25 94 TYR A O 1
ATOM 759 N N . PHE A 1 95 ? -1.394 11.215 8.513 1.00 92.75 95 PHE A N 1
ATOM 760 C CA . PHE A 1 95 ? -0.235 10.532 9.076 1.00 92.75 95 PHE A CA 1
ATOM 761 C C . PHE A 1 95 ? 0.679 9.993 7.968 1.00 92.75 95 PHE A C 1
ATOM 763 O O . PHE A 1 95 ? 0.275 9.851 6.816 1.00 92.75 95 PHE A O 1
ATOM 770 N N . GLY A 1 96 ? 1.952 9.767 8.303 1.00 92.38 96 GLY A N 1
ATOM 771 C CA . GLY A 1 96 ? 2.964 9.322 7.340 1.00 92.38 96 GLY A CA 1
ATOM 772 C C . GLY A 1 96 ? 2.981 7.807 7.176 1.00 92.38 96 GLY A C 1
ATOM 773 O O . GLY A 1 96 ? 2.686 7.302 6.101 1.00 92.38 96 GLY A O 1
ATOM 774 N N . THR A 1 97 ? 3.346 7.108 8.250 1.00 94.31 97 THR A N 1
ATOM 775 C CA . THR A 1 97 ? 3.416 5.642 8.297 1.00 94.31 97 THR A CA 1
ATOM 776 C C . THR A 1 97 ? 2.456 5.086 9.331 1.00 94.31 97 THR A C 1
ATOM 778 O O . THR A 1 97 ? 1.650 4.240 9.000 1.00 94.31 97 THR A O 1
ATOM 781 N N . VAL A 1 98 ? 2.471 5.605 10.559 1.00 95.94 98 VAL A N 1
ATOM 782 C CA . VAL A 1 98 ? 1.671 5.055 11.659 1.00 95.94 98 VAL A CA 1
ATOM 783 C C . VAL A 1 98 ? 0.711 6.099 12.218 1.00 95.94 98 VAL A C 1
ATOM 785 O O . VAL A 1 98 ? 1.107 7.246 12.458 1.00 95.94 98 VAL A O 1
ATOM 788 N N . TYR A 1 99 ? -0.533 5.694 12.467 1.00 95.81 99 TYR A N 1
ATOM 789 C CA . TYR A 1 99 ? -1.501 6.445 13.259 1.00 95.81 99 TYR A CA 1
ATOM 790 C C . TYR A 1 99 ? -1.686 5.792 14.632 1.00 95.81 99 TYR A C 1
ATOM 792 O O . TYR A 1 99 ? -1.973 4.600 14.730 1.00 95.81 99 TYR A O 1
ATOM 800 N N . TYR A 1 100 ? -1.583 6.601 15.687 1.00 96.56 100 TYR A N 1
ATOM 801 C CA . TYR A 1 100 ? -1.820 6.180 17.067 1.00 96.56 100 TYR A CA 1
ATOM 802 C C . TYR A 1 100 ? -3.106 6.794 17.610 1.00 96.56 100 TYR A C 1
ATOM 804 O O . TYR A 1 100 ? -3.394 7.970 17.358 1.00 96.56 100 TYR A O 1
ATOM 812 N N . ASP A 1 101 ? -3.844 6.035 18.417 1.00 94.94 101 ASP A N 1
ATOM 813 C CA . ASP A 1 101 ? -4.934 6.605 19.195 1.00 94.94 101 ASP A CA 1
ATOM 814 C C . ASP A 1 101 ? -4.395 7.620 20.213 1.00 94.94 101 ASP A C 1
ATOM 816 O O . ASP A 1 101 ? -3.370 7.433 20.877 1.00 94.94 101 ASP A O 1
ATOM 820 N N . ASN A 1 102 ? -5.084 8.752 20.325 1.00 94.12 102 ASN A N 1
ATOM 821 C CA . ASN A 1 102 ? -4.617 9.849 21.159 1.00 94.12 102 ASN A CA 1
ATOM 822 C C . ASN A 1 102 ? -4.743 9.549 22.658 1.00 94.12 102 ASN A C 1
ATOM 824 O O . ASN A 1 102 ? -3.952 10.100 23.433 1.00 94.12 102 ASN A O 1
ATOM 828 N N . GLU A 1 103 ? -5.717 8.735 23.053 1.00 96.06 103 GLU A N 1
ATOM 829 C CA . GLU A 1 103 ? -6.050 8.421 24.438 1.00 96.06 103 GLU A CA 1
ATOM 830 C C . GLU A 1 103 ? -5.309 7.169 24.904 1.00 96.06 103 GLU A C 1
ATOM 832 O O . GLU A 1 103 ? -4.594 7.235 25.906 1.00 96.06 103 GLU A O 1
ATOM 837 N N . THR A 1 104 ? -5.414 6.066 24.158 1.00 96.50 104 THR A N 1
ATOM 838 C CA . THR A 1 104 ? -4.820 4.776 24.554 1.00 96.50 104 THR A CA 1
ATOM 839 C C . THR A 1 104 ? -3.347 4.650 24.174 1.00 96.50 104 THR A C 1
ATOM 841 O O . THR A 1 104 ? -2.621 3.883 24.802 1.00 96.50 104 THR A O 1
ATOM 844 N N . LYS A 1 105 ? -2.876 5.451 23.204 1.00 96.19 105 LYS A N 1
ATOM 845 C CA . LYS A 1 105 ? -1.542 5.340 22.576 1.00 96.19 105 LYS A CA 1
ATOM 846 C C . LYS A 1 105 ? -1.318 4.037 21.812 1.00 96.19 105 LYS A C 1
ATOM 848 O O . LYS A 1 105 ? -0.179 3.735 21.468 1.00 96.19 105 LYS A O 1
ATOM 853 N N . GLU A 1 106 ? -2.380 3.299 21.520 1.00 96.25 106 GLU A N 1
ATOM 854 C CA . GLU A 1 106 ? -2.312 2.083 20.713 1.00 96.25 106 GLU A CA 1
ATOM 855 C C . GLU A 1 106 ? -2.138 2.430 19.232 1.00 96.25 106 GLU A C 1
ATOM 857 O O . GLU A 1 106 ? -2.598 3.478 18.762 1.00 96.25 106 GLU A O 1
ATOM 862 N N . LYS A 1 107 ? -1.434 1.557 18.507 1.00 95.50 107 LYS A N 1
ATOM 863 C CA . LYS A 1 107 ? -1.310 1.609 17.048 1.00 95.50 107 LYS A CA 1
ATOM 864 C C . LYS A 1 107 ? -2.675 1.257 16.452 1.00 95.50 107 LYS A C 1
ATOM 866 O O . LYS A 1 107 ? -3.282 0.29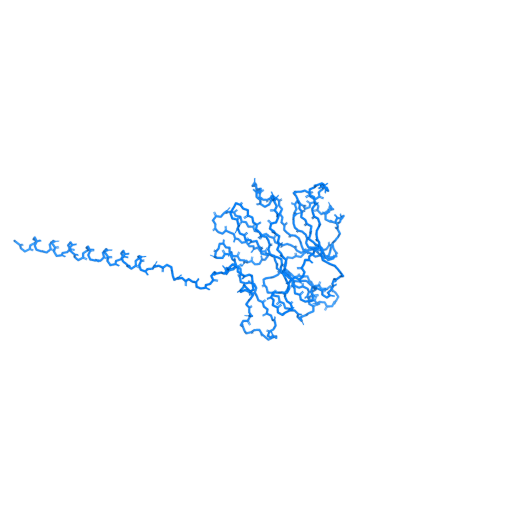2 16.890 1.00 95.50 107 LYS A O 1
ATOM 871 N N . ILE A 1 108 ? -3.183 2.062 15.517 1.00 95.44 108 ILE A N 1
ATOM 872 C CA . ILE A 1 108 ? -4.509 1.834 14.906 1.00 95.44 108 ILE A CA 1
ATOM 873 C C . ILE A 1 108 ? -4.393 1.505 13.423 1.00 95.44 108 ILE A C 1
ATOM 875 O O . ILE A 1 108 ? -5.137 0.662 12.938 1.00 95.44 108 ILE A O 1
ATOM 879 N N . ILE A 1 109 ? -3.507 2.202 12.705 1.00 94.62 109 ILE A N 1
ATOM 880 C CA . ILE A 1 109 ? -3.230 1.950 11.288 1.00 94.62 109 ILE A CA 1
ATOM 881 C C . ILE A 1 109 ? -1.732 2.091 11.048 1.00 94.62 109 ILE A C 1
ATOM 883 O O . ILE A 1 109 ? -1.134 3.072 11.513 1.00 94.62 109 ILE A O 1
ATOM 887 N N . GLU A 1 110 ? -1.150 1.181 10.275 1.00 95.25 110 GLU A N 1
ATOM 888 C CA . GLU A 1 110 ? 0.211 1.300 9.762 1.00 95.25 110 GLU A CA 1
ATOM 889 C C . GLU A 1 110 ? 0.270 1.116 8.240 1.00 95.25 110 GLU A C 1
ATOM 891 O O . GLU A 1 110 ? -0.341 0.234 7.654 1.00 95.25 110 GLU A O 1
ATOM 896 N N . ILE A 1 111 ? 1.032 1.994 7.590 1.00 94.69 111 ILE A N 1
ATOM 897 C CA . ILE A 1 111 ? 1.373 1.951 6.173 1.00 94.69 111 ILE A CA 1
ATOM 898 C C . ILE A 1 111 ? 2.827 1.504 6.083 1.00 94.69 111 ILE A C 1
ATOM 900 O O . ILE A 1 111 ? 3.757 2.306 6.251 1.00 94.69 111 ILE A O 1
ATOM 904 N N . SER A 1 112 ? 3.022 0.218 5.827 1.00 94.75 112 SER A N 1
ATOM 905 C CA . SER A 1 112 ? 4.334 -0.420 5.812 1.00 94.75 112 SER A CA 1
ATOM 906 C C . SER A 1 112 ? 4.331 -1.626 4.884 1.00 94.75 112 SER A C 1
ATOM 908 O O . SER A 1 112 ? 3.292 -2.164 4.551 1.00 94.75 112 SER A O 1
ATOM 910 N N . GLN A 1 113 ? 5.517 -2.053 4.456 1.00 95.00 113 GLN A N 1
ATOM 911 C CA . GLN A 1 113 ? 5.703 -3.331 3.752 1.00 95.00 113 GLN A CA 1
ATOM 912 C C . GLN A 1 113 ? 5.593 -4.540 4.696 1.00 95.00 113 GLN A C 1
ATOM 914 O O . GLN A 1 113 ? 5.665 -5.670 4.226 1.00 95.00 113 GLN A O 1
ATOM 919 N N . SER A 1 114 ? 5.544 -4.294 6.003 1.00 95.06 114 SER A N 1
ATOM 920 C CA . SER A 1 114 ? 5.393 -5.291 7.057 1.00 95.06 114 SER A CA 1
ATOM 921 C C . SER A 1 114 ? 3.935 -5.304 7.497 1.00 95.06 114 SER A C 1
ATOM 923 O O . SER A 1 114 ? 3.371 -4.223 7.653 1.00 95.06 114 SER A O 1
ATOM 925 N N . LEU A 1 115 ? 3.357 -6.493 7.628 1.00 94.88 115 LEU A N 1
ATOM 926 C CA . LEU A 1 115 ? 1.952 -6.710 7.960 1.00 94.88 115 LEU A CA 1
ATOM 927 C C . LEU A 1 115 ? 1.886 -7.745 9.085 1.00 94.88 115 LEU A C 1
ATOM 929 O O . LEU A 1 115 ? 2.468 -8.827 8.936 1.00 94.88 115 LEU A O 1
ATOM 933 N N . ASP A 1 116 ? 1.178 -7.429 10.165 1.00 95.38 116 ASP A N 1
ATOM 934 C CA . ASP A 1 116 ? 0.988 -8.332 11.298 1.00 95.38 116 ASP A CA 1
ATOM 935 C C . ASP A 1 116 ? -0.507 -8.631 11.519 1.00 95.38 116 ASP A C 1
ATOM 937 O O . ASP A 1 116 ? -1.234 -7.790 12.034 1.00 95.38 116 ASP A O 1
ATOM 941 N N . PRO A 1 117 ? -1.006 -9.822 11.138 1.00 95.69 117 PRO A N 1
ATOM 942 C CA . PRO A 1 117 ? -2.440 -10.107 11.130 1.00 95.69 117 PRO A CA 1
ATOM 943 C C . PRO A 1 117 ? -3.065 -10.327 12.517 1.00 95.69 117 PRO A C 1
ATOM 945 O O . PRO A 1 117 ? -4.230 -10.733 12.581 1.00 95.69 117 PRO A O 1
ATOM 948 N N . ASP A 1 118 ? -2.310 -10.170 13.608 1.00 94.94 118 ASP A N 1
ATOM 949 C CA . ASP A 1 118 ? -2.819 -10.345 14.970 1.00 94.94 118 ASP A CA 1
ATOM 950 C C . ASP A 1 118 ? -2.305 -9.337 16.016 1.00 94.94 118 ASP A C 1
ATOM 952 O O . ASP A 1 118 ? -2.413 -9.597 17.224 1.00 94.94 118 ASP A O 1
ATOM 956 N N . ASP A 1 119 ? -1.802 -8.170 15.594 1.00 94.44 119 ASP A N 1
ATOM 957 C CA . ASP A 1 119 ? -1.314 -7.127 16.509 1.00 94.44 119 ASP A CA 1
ATOM 958 C C . ASP A 1 119 ? -2.391 -6.107 16.937 1.00 94.44 119 ASP A C 1
ATOM 960 O O . ASP A 1 119 ? -2.172 -5.294 17.847 1.00 94.44 119 ASP A O 1
ATOM 964 N N . GLY A 1 120 ? -3.585 -6.201 16.342 1.00 94.50 120 GLY A N 1
ATOM 965 C CA . GLY A 1 120 ? -4.750 -5.367 16.625 1.00 94.50 120 GLY A CA 1
ATOM 966 C C . GLY A 1 120 ? -4.751 -4.010 15.916 1.00 94.50 120 GLY A C 1
ATOM 967 O O . GLY A 1 120 ? -5.692 -3.229 16.115 1.00 94.50 120 GLY A O 1
ATOM 968 N N . ALA A 1 121 ? -3.735 -3.705 15.111 1.00 94.94 121 ALA A N 1
ATOM 969 C CA . ALA A 1 121 ? -3.699 -2.551 14.228 1.00 94.94 121 ALA A CA 1
ATOM 970 C C . ALA A 1 121 ? -4.003 -2.975 12.790 1.00 94.94 121 ALA A C 1
ATOM 972 O O . ALA A 1 121 ? -3.687 -4.069 12.367 1.00 94.94 121 ALA A O 1
ATOM 973 N N . ALA A 1 122 ? -4.637 -2.091 12.026 1.00 95.25 122 ALA A N 1
ATOM 974 C CA . ALA A 1 122 ? -4.920 -2.365 10.626 1.00 95.25 122 ALA A CA 1
ATOM 975 C C . ALA A 1 122 ? -3.701 -2.009 9.763 1.00 95.25 122 ALA A C 1
ATOM 977 O O . ALA A 1 122 ? -3.411 -0.819 9.581 1.00 95.25 122 ALA A O 1
ATOM 978 N N . ASP A 1 123 ? -3.028 -3.002 9.193 1.00 95.12 123 ASP A N 1
ATOM 979 C CA . ASP A 1 123 ? -1.866 -2.771 8.345 1.00 95.12 123 ASP A CA 1
ATOM 980 C C . ASP A 1 123 ? -2.221 -2.775 6.855 1.00 95.12 123 ASP A C 1
ATOM 982 O O . ASP A 1 123 ? -3.079 -3.514 6.361 1.00 95.12 123 ASP A O 1
ATOM 986 N N . ILE A 1 124 ? -1.530 -1.918 6.105 1.00 95.25 124 ILE A N 1
ATOM 987 C CA . ILE A 1 124 ? -1.676 -1.815 4.656 1.00 95.25 124 ILE A CA 1
ATOM 988 C C . ILE A 1 124 ? -0.348 -1.547 3.956 1.00 95.25 124 ILE A C 1
ATOM 990 O O . ILE A 1 124 ? 0.444 -0.682 4.341 1.00 95.25 124 ILE A O 1
ATOM 994 N N . PHE A 1 125 ? -0.170 -2.206 2.816 1.00 95.38 125 PHE A N 1
ATOM 995 C CA . PHE A 1 125 ? 0.881 -1.894 1.863 1.00 95.38 125 PHE A CA 1
ATOM 996 C C . PHE A 1 125 ? 0.316 -1.695 0.463 1.00 95.38 125 PHE A C 1
ATOM 998 O O . PHE A 1 125 ? -0.513 -2.476 0.006 1.00 95.38 125 PHE A O 1
ATOM 1005 N N . ILE A 1 126 ? 0.801 -0.687 -0.264 1.00 94.50 126 ILE A N 1
ATOM 1006 C CA . ILE A 1 126 ? 0.463 -0.518 -1.679 1.00 94.50 126 ILE A CA 1
ATOM 1007 C C . ILE A 1 126 ? 1.749 -0.531 -2.487 1.00 94.50 126 ILE A C 1
ATOM 1009 O O . ILE A 1 126 ? 2.602 0.344 -2.342 1.00 94.50 126 ILE A O 1
ATOM 1013 N N . LEU A 1 127 ? 1.862 -1.546 -3.336 1.00 93.94 127 LEU A N 1
ATOM 1014 C CA . LEU A 1 127 ? 2.971 -1.757 -4.246 1.00 93.94 127 LEU A CA 1
ATOM 1015 C C . LEU A 1 127 ? 2.569 -1.297 -5.643 1.00 93.94 127 LEU A C 1
ATOM 1017 O O . LEU A 1 127 ? 1.610 -1.813 -6.213 1.00 93.94 127 LEU A O 1
ATOM 1021 N N . ALA A 1 128 ? 3.349 -0.397 -6.230 1.00 92.25 128 ALA A N 1
ATOM 1022 C CA . ALA A 1 128 ? 3.296 -0.135 -7.662 1.00 92.25 128 ALA A CA 1
ATOM 1023 C C . ALA A 1 128 ? 4.290 -1.055 -8.389 1.00 92.25 128 ALA A C 1
ATOM 1025 O O . ALA A 1 128 ? 5.427 -1.220 -7.947 1.00 92.25 128 ALA A O 1
ATOM 1026 N N . LYS A 1 129 ? 3.897 -1.651 -9.512 1.00 91.25 129 LYS A N 1
ATOM 1027 C CA . LYS A 1 129 ? 4.785 -2.446 -10.370 1.00 91.25 129 LYS A CA 1
ATOM 1028 C C . LYS A 1 129 ? 4.665 -1.953 -11.806 1.00 91.25 129 LYS A C 1
ATOM 1030 O O . LYS A 1 129 ? 3.545 -1.827 -12.297 1.00 91.25 129 LYS A O 1
ATOM 1035 N N . SER A 1 130 ? 5.793 -1.685 -12.460 1.00 88.62 130 SER A N 1
ATOM 1036 C CA . SER A 1 130 ? 5.807 -1.339 -13.882 1.00 88.62 130 SER A CA 1
ATOM 1037 C C . SER A 1 130 ? 5.286 -2.523 -14.706 1.00 88.62 130 SER A C 1
ATOM 1039 O O . SER A 1 130 ? 5.696 -3.666 -14.500 1.00 88.62 130 SER A O 1
ATOM 1041 N N . ASP A 1 131 ? 4.360 -2.255 -15.624 1.00 86.25 131 ASP A N 1
ATOM 1042 C CA . ASP A 1 131 ? 3.822 -3.229 -16.576 1.00 86.25 131 ASP A CA 1
ATOM 1043 C C . ASP A 1 131 ? 3.711 -2.570 -17.958 1.00 86.25 131 ASP A C 1
ATOM 1045 O O . ASP A 1 131 ? 2.783 -1.815 -18.268 1.00 86.25 131 ASP A O 1
ATOM 1049 N N . GLY A 1 132 ? 4.739 -2.784 -18.783 1.00 84.81 132 GLY A N 1
ATOM 1050 C CA . GLY A 1 132 ? 4.880 -2.104 -20.066 1.00 84.81 132 GLY A CA 1
ATOM 1051 C C . GLY A 1 132 ? 4.976 -0.576 -19.898 1.00 84.81 132 GLY A C 1
ATOM 1052 O O . GLY A 1 132 ? 5.908 -0.106 -19.251 1.00 84.81 132 GLY A O 1
ATOM 1053 N N . PRO A 1 133 ? 4.085 0.225 -20.520 1.00 80.69 133 PRO A N 1
ATOM 1054 C CA . PRO A 1 133 ? 4.108 1.682 -20.393 1.00 80.69 133 PRO A CA 1
ATOM 1055 C C . PRO A 1 133 ? 3.429 2.217 -19.121 1.00 80.69 133 PRO A C 1
ATOM 1057 O O . PRO A 1 133 ? 3.481 3.425 -18.906 1.00 80.69 133 PRO A O 1
ATOM 1060 N N . GLY A 1 134 ? 2.757 1.364 -18.342 1.00 84.81 134 GLY A N 1
ATOM 1061 C CA . GLY A 1 134 ? 1.943 1.772 -17.199 1.00 84.81 134 GLY A CA 1
ATOM 1062 C C . GLY A 1 134 ? 2.353 1.086 -15.900 1.00 84.81 134 GLY A C 1
ATOM 1063 O O . GLY A 1 134 ? 3.400 0.443 -15.813 1.00 84.81 134 GLY A O 1
ATOM 1064 N N . PHE A 1 135 ? 1.498 1.225 -14.889 1.00 87.31 135 PHE A N 1
ATOM 1065 C CA . PHE A 1 135 ? 1.676 0.608 -13.578 1.00 87.31 135 PHE A CA 1
ATOM 1066 C C . PHE A 1 135 ? 0.457 -0.216 -13.193 1.00 87.31 135 PHE A C 1
ATOM 1068 O O . PHE A 1 135 ? -0.681 0.210 -13.383 1.00 87.31 135 PHE A O 1
ATOM 1075 N N . VAL A 1 136 ? 0.724 -1.356 -12.570 1.00 90.88 136 VAL A N 1
ATOM 1076 C CA . VAL A 1 136 ? -0.257 -2.164 -11.850 1.00 90.88 136 VAL A CA 1
ATOM 1077 C C . VAL A 1 136 ? -0.056 -1.929 -10.360 1.00 90.88 136 VAL A C 1
ATOM 1079 O O . VAL A 1 136 ? 1.080 -1.954 -9.877 1.00 90.88 136 VAL A O 1
ATOM 1082 N N . PHE A 1 137 ? -1.147 -1.725 -9.622 1.00 92.81 137 PHE A N 1
ATOM 1083 C CA . PHE A 1 137 ? -1.093 -1.590 -8.167 1.00 92.81 137 PHE A CA 1
ATOM 1084 C C . PHE A 1 137 ? -1.549 -2.877 -7.488 1.00 92.81 137 PHE A C 1
ATOM 1086 O O . PHE A 1 137 ? -2.580 -3.443 -7.841 1.00 92.81 137 PHE A O 1
ATOM 1093 N N . TYR A 1 138 ? -0.787 -3.314 -6.493 1.00 95.00 138 TYR A N 1
ATOM 1094 C CA . TYR A 1 138 ? -1.130 -4.422 -5.610 1.00 95.00 138 TYR A CA 1
ATOM 1095 C C . TYR A 1 138 ? -1.332 -3.849 -4.214 1.00 95.00 138 TYR A C 1
ATOM 1097 O O . TYR A 1 138 ? -0.434 -3.204 -3.667 1.00 95.00 138 TYR A O 1
ATOM 1105 N N . ILE A 1 139 ? -2.523 -4.041 -3.668 1.00 95.56 139 ILE A N 1
ATOM 1106 C CA . ILE A 1 139 ? -2.940 -3.502 -2.378 1.00 95.56 139 ILE A CA 1
ATOM 1107 C C . ILE A 1 139 ? -3.016 -4.683 -1.421 1.00 95.56 139 ILE A C 1
ATOM 1109 O O . ILE A 1 139 ? -3.838 -5.572 -1.620 1.00 95.56 139 ILE A O 1
ATOM 1113 N N . PHE A 1 140 ? -2.154 -4.695 -0.414 1.00 96.44 140 PHE A N 1
ATOM 1114 C CA . PHE A 1 140 ? -2.095 -5.722 0.618 1.00 96.44 140 PHE A CA 1
ATOM 1115 C C . PHE A 1 140 ? -2.683 -5.171 1.907 1.00 96.44 140 PHE A C 1
ATOM 1117 O O . PHE A 1 140 ? -2.327 -4.062 2.301 1.00 96.44 140 PHE A O 1
ATOM 1124 N N . VAL A 1 141 ? -3.535 -5.949 2.559 1.00 96.44 141 VAL A N 1
ATOM 1125 C CA . VAL A 1 141 ? -4.084 -5.653 3.886 1.00 96.44 141 VAL A CA 1
ATOM 1126 C C . VAL A 1 141 ? -4.026 -6.908 4.745 1.00 96.44 141 VAL A C 1
ATOM 1128 O O . VAL A 1 141 ? -4.020 -8.023 4.217 1.00 96.44 141 VAL A O 1
ATOM 1131 N N . ASP A 1 142 ? -3.982 -6.738 6.053 1.00 96.56 142 ASP A N 1
ATOM 1132 C CA . ASP A 1 142 ? -3.993 -7.838 7.010 1.00 96.56 142 ASP A CA 1
ATOM 1133 C C . ASP A 1 142 ? -5.413 -8.196 7.504 1.00 96.56 142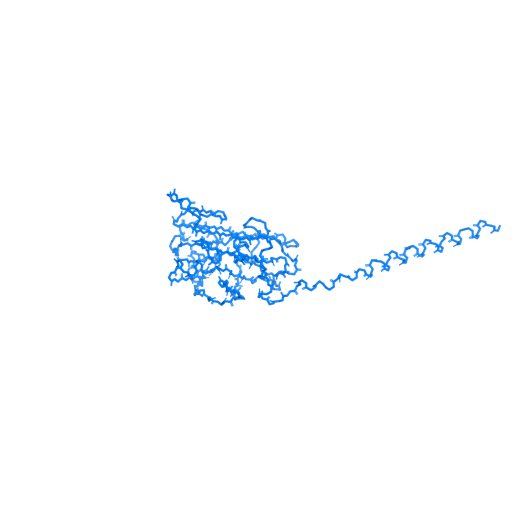 ASP A C 1
ATOM 1135 O O . ASP A 1 142 ? -6.440 -7.653 7.073 1.00 96.56 142 ASP A O 1
ATOM 1139 N N . GLU A 1 143 ? -5.477 -9.186 8.389 1.00 96.50 143 GLU A N 1
ATOM 1140 C CA . GLU A 1 143 ? -6.705 -9.677 9.008 1.00 96.50 143 GLU A CA 1
ATOM 1141 C C . GLU A 1 143 ? -7.319 -8.645 9.961 1.00 96.50 143 GLU A C 1
ATOM 1143 O O . GLU A 1 143 ? -8.545 -8.505 10.011 1.00 96.50 143 GLU A O 1
ATOM 1148 N N . ASP A 1 144 ? -6.494 -7.880 10.674 1.00 96.19 144 ASP A N 1
ATOM 1149 C CA . ASP A 1 144 ? -6.951 -6.821 11.568 1.00 96.19 144 ASP A CA 1
ATOM 1150 C C . ASP A 1 144 ? -7.631 -5.682 10.794 1.00 96.19 144 ASP A C 1
ATOM 1152 O O . ASP A 1 144 ? -8.702 -5.208 11.197 1.00 96.19 144 ASP A O 1
ATOM 1156 N N . TRP A 1 145 ? -7.122 -5.316 9.612 1.00 94.81 145 TRP A N 1
ATOM 1157 C CA . TRP A 1 145 ? -7.800 -4.416 8.683 1.00 94.81 145 TRP A CA 1
ATOM 1158 C C . TRP A 1 145 ? -9.184 -4.949 8.339 1.00 94.81 145 TRP A C 1
ATOM 1160 O O . TRP A 1 145 ? -10.180 -4.260 8.580 1.00 94.81 145 TRP A O 1
ATOM 1170 N N . ARG A 1 146 ? -9.260 -6.187 7.834 1.00 94.31 146 ARG A N 1
ATOM 1171 C CA . ARG A 1 146 ? -10.518 -6.836 7.439 1.00 94.31 146 ARG A CA 1
ATOM 1172 C C . ARG A 1 146 ? -11.540 -6.863 8.578 1.00 94.31 146 ARG A C 1
ATOM 1174 O O . ARG A 1 146 ? -12.723 -6.637 8.336 1.00 94.31 146 ARG A O 1
ATOM 1181 N N . ASN A 1 147 ? -11.098 -7.113 9.807 1.00 94.00 147 ASN A N 1
ATOM 1182 C CA . ASN A 1 147 ? -11.972 -7.196 10.978 1.00 94.00 147 ASN A CA 1
ATOM 1183 C C . ASN A 1 147 ? -12.374 -5.829 11.541 1.00 94.00 147 ASN A C 1
ATOM 1185 O O . ASN A 1 147 ? -13.422 -5.701 12.181 1.00 94.00 147 ASN A O 1
ATOM 1189 N N . SER A 1 148 ? -11.569 -4.794 11.309 1.00 89.00 148 SER A N 1
ATOM 1190 C CA . SER A 1 148 ? -11.831 -3.453 11.830 1.00 89.00 148 SER A CA 1
ATOM 1191 C C . SER A 1 148 ? -12.890 -2.679 11.025 1.00 89.00 148 SER A C 1
ATOM 1193 O O . SER A 1 148 ? -13.411 -1.664 11.505 1.00 89.00 148 SER A O 1
ATOM 1195 N N . VAL A 1 149 ? -13.235 -3.140 9.819 1.00 81.56 149 VAL A N 1
ATOM 1196 C CA . VAL A 1 149 ? -14.062 -2.414 8.840 1.00 81.56 149 VAL A CA 1
ATOM 1197 C C . VAL A 1 149 ? -15.246 -3.252 8.372 1.00 81.56 149 VAL A C 1
ATOM 1199 O O . VAL A 1 149 ? -15.150 -4.463 8.222 1.00 81.56 149 VAL A O 1
ATOM 1202 N N . SER A 1 150 ? -16.393 -2.618 8.120 1.00 81.44 150 SER A N 1
ATOM 1203 C CA . SER A 1 150 ? -17.566 -3.337 7.597 1.00 81.44 150 SER A CA 1
ATOM 1204 C C . SER A 1 150 ? -17.523 -3.553 6.082 1.00 81.44 150 SER A C 1
ATOM 1206 O O . SER A 1 150 ? -18.183 -4.456 5.575 1.00 81.44 150 SER A O 1
ATOM 1208 N N . PHE A 1 151 ? -16.785 -2.706 5.369 1.00 86.62 151 PHE A N 1
ATOM 1209 C CA . PHE A 1 151 ? -16.511 -2.796 3.939 1.00 86.62 151 PHE A CA 1
ATOM 1210 C C . PHE A 1 151 ? -15.167 -2.112 3.670 1.00 86.62 151 PHE A C 1
ATOM 1212 O O . PHE A 1 151 ? -14.662 -1.363 4.504 1.00 86.62 151 PHE A O 1
ATOM 1219 N N . THR A 1 152 ? -14.562 -2.387 2.522 1.00 92.31 152 THR A N 1
ATOM 1220 C CA . THR A 1 152 ? -13.370 -1.675 2.061 1.00 92.31 152 THR A CA 1
ATOM 1221 C C . THR A 1 152 ? -13.555 -1.377 0.587 1.00 92.31 152 THR A C 1
ATOM 1223 O O . THR A 1 152 ? -13.774 -2.300 -0.191 1.00 92.31 152 THR A O 1
ATOM 1226 N N . ASN A 1 153 ? -13.476 -0.106 0.203 1.00 92.31 153 ASN A N 1
ATOM 1227 C CA . ASN A 1 153 ? -13.626 0.313 -1.189 1.00 92.31 153 ASN A CA 1
ATOM 1228 C C . ASN A 1 153 ? -12.318 0.891 -1.714 1.00 92.31 153 ASN A C 1
ATOM 1230 O O . ASN A 1 153 ? -11.583 1.559 -0.995 1.00 92.31 153 ASN A O 1
ATOM 1234 N N . ILE A 1 154 ? -12.056 0.672 -2.994 1.00 91.62 154 ILE A N 1
ATOM 1235 C CA . ILE A 1 154 ? -10.974 1.291 -3.742 1.00 91.62 154 ILE A CA 1
ATOM 1236 C C . ILE A 1 154 ? -11.605 2.350 -4.645 1.00 91.62 154 ILE A C 1
ATOM 1238 O O . ILE A 1 154 ? -12.419 2.024 -5.512 1.00 91.62 154 ILE A O 1
ATOM 1242 N N . ILE A 1 155 ? -11.219 3.611 -4.456 1.00 89.31 155 ILE A N 1
ATOM 1243 C CA . ILE A 1 155 ? -11.619 4.728 -5.316 1.00 89.31 155 ILE A CA 1
ATOM 1244 C C . ILE A 1 155 ? -10.411 5.247 -6.080 1.00 89.31 155 ILE A C 1
ATOM 1246 O O . ILE A 1 155 ? -9.386 5.565 -5.483 1.00 89.31 155 ILE A O 1
ATOM 1250 N N . TYR A 1 156 ? -10.536 5.377 -7.395 1.00 88.06 156 TYR A N 1
ATOM 1251 C CA . TYR A 1 156 ? -9.486 5.902 -8.264 1.00 88.06 156 TYR A CA 1
ATOM 1252 C C . TYR A 1 156 ? -10.073 6.674 -9.441 1.00 88.06 156 TYR A C 1
ATOM 1254 O O . TYR A 1 156 ? -11.215 6.457 -9.830 1.00 88.06 156 TYR A O 1
ATOM 1262 N N . GLY A 1 157 ? -9.302 7.598 -10.012 1.00 84.75 157 GLY A N 1
ATOM 1263 C CA . GLY A 1 157 ? -9.761 8.403 -11.146 1.00 84.75 157 GLY A CA 1
ATOM 1264 C C . GLY A 1 157 ? -8.972 9.687 -11.369 1.00 84.75 157 GLY A C 1
ATOM 1265 O O . GLY A 1 157 ? -8.492 10.300 -10.428 1.00 84.75 157 GLY A O 1
ATOM 1266 N N . MET A 1 158 ? -8.843 10.131 -12.619 1.00 79.94 158 MET A N 1
ATOM 1267 C CA . MET A 1 158 ? -7.958 11.254 -12.975 1.00 79.94 158 MET A CA 1
ATOM 1268 C C . MET A 1 158 ? -8.251 12.573 -12.235 1.00 79.94 158 MET A C 1
ATOM 1270 O O . MET A 1 158 ? -7.335 13.376 -12.074 1.00 79.94 158 MET A O 1
ATOM 1274 N N . ASP A 1 159 ? -9.500 12.816 -11.823 1.00 79.38 159 ASP A N 1
ATOM 1275 C CA . ASP A 1 159 ? -9.903 14.023 -11.099 1.00 79.38 159 ASP A CA 1
ATOM 1276 C C . ASP A 1 159 ? -11.011 13.726 -10.073 1.00 79.38 159 ASP A C 1
ATOM 1278 O O . ASP A 1 159 ? -12.163 13.471 -10.427 1.00 79.38 159 ASP A O 1
ATOM 1282 N N . PHE A 1 160 ? -10.684 13.835 -8.783 1.00 78.44 160 PHE A N 1
ATOM 1283 C CA . PHE A 1 160 ? -11.626 13.616 -7.676 1.00 78.44 160 PHE A CA 1
ATOM 1284 C C . PHE A 1 160 ? -12.714 14.694 -7.554 1.00 78.44 160 PHE A C 1
ATOM 1286 O O . PHE A 1 160 ? -13.708 14.492 -6.854 1.00 78.44 160 PHE A O 1
ATOM 1293 N N . ASN A 1 161 ? -12.577 15.818 -8.262 1.00 80.19 161 ASN A N 1
ATOM 1294 C CA . ASN A 1 161 ? -13.641 16.814 -8.390 1.00 80.19 161 ASN A CA 1
ATOM 1295 C C . ASN A 1 161 ? -14.603 16.506 -9.545 1.00 80.19 161 ASN A C 1
ATOM 1297 O O . ASN A 1 161 ? -15.642 17.159 -9.662 1.00 80.19 161 ASN A O 1
ATOM 1301 N N . ASN A 1 162 ? -14.277 15.525 -10.389 1.00 85.06 162 ASN A N 1
ATOM 1302 C CA . ASN A 1 162 ? -15.080 15.116 -11.526 1.00 85.06 162 ASN A CA 1
ATOM 1303 C C . ASN A 1 162 ? -15.550 13.666 -11.366 1.00 85.06 162 ASN A C 1
ATOM 1305 O O . ASN A 1 162 ? -14.863 12.722 -11.763 1.00 85.06 162 ASN A O 1
ATOM 1309 N N . ASP A 1 163 ? -16.777 13.513 -10.867 1.00 86.19 163 ASP A N 1
ATOM 1310 C CA . ASP A 1 163 ? -17.427 12.217 -10.633 1.00 86.19 163 ASP A CA 1
ATOM 1311 C C . ASP A 1 163 ? -17.459 11.318 -11.881 1.00 86.19 163 ASP A C 1
ATOM 1313 O O . ASP A 1 163 ? -17.483 10.101 -11.757 1.00 86.19 163 ASP A O 1
ATOM 1317 N N . ALA A 1 164 ? -17.406 11.887 -13.093 1.00 88.19 164 ALA A N 1
ATOM 1318 C CA . ALA A 1 164 ? -17.377 11.105 -14.331 1.00 88.19 164 ALA A CA 1
ATOM 1319 C C . ALA A 1 164 ? -16.052 10.356 -14.563 1.00 88.19 164 ALA A C 1
ATOM 1321 O O . ALA A 1 164 ? -15.990 9.492 -15.436 1.00 88.19 164 ALA A O 1
ATOM 1322 N N . THR A 1 165 ? -14.993 10.710 -13.831 1.00 84.06 165 THR A N 1
ATOM 1323 C CA . THR A 1 165 ? -13.680 10.051 -13.914 1.00 84.06 165 THR A CA 1
ATOM 1324 C C . THR A 1 165 ? -13.403 9.125 -12.738 1.00 84.06 165 THR A C 1
ATOM 1326 O O . THR A 1 165 ? -12.397 8.422 -12.768 1.00 84.06 165 THR A O 1
ATOM 1329 N N . LEU A 1 166 ? -14.277 9.133 -11.727 1.00 85.75 166 LEU A N 1
ATOM 1330 C CA . LEU A 1 166 ? -14.135 8.328 -10.526 1.00 85.75 166 LEU A CA 1
ATOM 1331 C C . LEU A 1 166 ? -14.714 6.935 -10.738 1.00 85.75 166 LEU A C 1
ATOM 1333 O O . LEU A 1 166 ? -15.851 6.765 -11.176 1.00 85.75 166 LEU A O 1
ATOM 1337 N N . ILE A 1 167 ? -13.913 5.944 -10.381 1.00 88.44 167 ILE A N 1
ATOM 1338 C CA . ILE A 1 167 ? -14.290 4.545 -10.325 1.00 88.44 167 ILE A CA 1
ATOM 1339 C C . ILE A 1 167 ? -14.232 4.137 -8.860 1.00 88.44 167 ILE A C 1
ATOM 1341 O O . ILE A 1 167 ? -13.237 4.379 -8.179 1.00 88.44 167 ILE A O 1
ATOM 1345 N N . GLU A 1 168 ? -15.315 3.535 -8.387 1.00 89.75 168 GLU A N 1
ATOM 1346 C CA . GLU A 1 168 ? -15.414 2.931 -7.065 1.00 89.75 168 GLU A CA 1
ATOM 1347 C C . GLU A 1 168 ? -15.666 1.439 -7.248 1.00 89.75 168 GLU A C 1
ATOM 1349 O O . GLU A 1 168 ? -16.570 1.033 -7.986 1.00 89.75 168 GLU A O 1
ATOM 1354 N N . ARG A 1 169 ? -14.858 0.620 -6.578 1.00 91.50 169 ARG A N 1
ATOM 1355 C CA . ARG A 1 169 ? -15.061 -0.825 -6.513 1.00 91.50 169 ARG A CA 1
ATOM 1356 C C . ARG A 1 169 ? -14.791 -1.335 -5.111 1.00 91.50 169 ARG A C 1
ATOM 1358 O O . ARG A 1 169 ? -13.948 -0.790 -4.404 1.00 91.50 169 ARG A O 1
ATOM 1365 N N . GLU A 1 170 ? -15.483 -2.395 -4.728 1.00 94.00 170 GLU A N 1
ATOM 1366 C CA . GLU A 1 170 ? -15.198 -3.092 -3.476 1.00 94.00 170 GLU A CA 1
ATOM 1367 C C . GLU A 1 170 ? -13.830 -3.788 -3.567 1.00 94.00 170 GLU A C 1
ATOM 1369 O O . GLU A 1 170 ? -13.437 -4.286 -4.630 1.00 94.00 170 GLU A O 1
ATOM 1374 N N . PHE A 1 171 ? -13.099 -3.785 -2.455 1.00 95.00 171 PHE A N 1
ATOM 1375 C CA . PHE A 1 171 ? -11.854 -4.519 -2.297 1.00 95.00 171 PHE A CA 1
ATOM 1376 C C . PHE A 1 171 ? -12.152 -6.016 -2.235 1.00 95.00 171 PHE A C 1
ATOM 1378 O O . PHE A 1 171 ? -12.938 -6.489 -1.412 1.00 95.00 171 PHE A O 1
ATOM 1385 N N . ASN A 1 172 ? -11.499 -6.781 -3.097 1.00 95.94 172 ASN A N 1
ATOM 1386 C CA . ASN A 1 172 ? -11.597 -8.226 -3.108 1.00 95.94 172 ASN A CA 1
ATOM 1387 C C . ASN A 1 172 ? -10.549 -8.832 -2.168 1.00 95.94 172 ASN A C 1
ATOM 1389 O O . ASN A 1 172 ? -9.368 -8.894 -2.503 1.00 95.94 172 ASN A O 1
ATOM 1393 N N . PHE A 1 173 ? -10.996 -9.337 -1.017 1.00 95.69 173 PHE A N 1
ATOM 1394 C CA . PHE A 1 173 ? -10.158 -10.019 -0.027 1.00 95.69 173 PHE A CA 1
ATOM 1395 C C . PHE A 1 173 ? -9.707 -11.409 -0.510 1.00 95.69 173 PHE A C 1
ATOM 1397 O O . PHE A 1 173 ? -10.155 -12.438 -0.001 1.00 95.69 173 PHE A O 1
ATOM 1404 N N . THR A 1 174 ? -8.807 -11.448 -1.494 1.00 96.88 174 THR A N 1
ATOM 1405 C CA . THR A 1 174 ? -8.159 -12.691 -1.931 1.00 96.88 174 THR A CA 1
ATOM 1406 C C . THR A 1 174 ? -7.023 -13.014 -0.971 1.00 96.88 174 THR A C 1
ATOM 1408 O O . THR A 1 174 ? -6.044 -12.275 -0.902 1.00 96.88 174 THR A O 1
ATOM 1411 N N . GLU A 1 175 ? -7.167 -14.095 -0.206 1.00 95.88 175 GLU A N 1
ATOM 1412 C CA . GLU A 1 175 ? -6.142 -14.538 0.741 1.00 95.88 175 GLU A CA 1
ATOM 1413 C C . GLU A 1 175 ? -4.896 -15.018 -0.013 1.00 95.88 175 GLU A C 1
ATOM 1415 O O . GLU A 1 175 ? -4.975 -15.887 -0.883 1.00 95.88 175 GLU A O 1
ATOM 1420 N N . LEU A 1 176 ? -3.752 -14.429 0.327 1.00 93.56 176 LEU A N 1
ATOM 1421 C CA . LEU A 1 176 ? -2.458 -14.690 -0.297 1.00 93.56 176 LEU A CA 1
ATOM 1422 C C . LEU A 1 176 ? -1.555 -15.545 0.599 1.00 93.56 176 LEU A C 1
ATOM 1424 O O . LEU A 1 176 ? -0.820 -16.417 0.142 1.00 93.56 176 LEU A O 1
ATOM 1428 N N . SER A 1 177 ? -1.639 -15.291 1.900 1.00 93.62 177 SER A N 1
ATOM 1429 C CA . SER A 1 177 ? -1.074 -16.104 2.973 1.00 93.62 177 SER A CA 1
ATOM 1430 C C . SER A 1 177 ? -1.974 -15.957 4.198 1.00 93.62 177 SER A C 1
ATOM 1432 O O . SER A 1 177 ? -2.835 -15.081 4.198 1.00 93.62 177 SER A O 1
ATOM 1434 N N . THR A 1 178 ? -1.792 -16.786 5.227 1.00 93.62 178 THR A N 1
ATOM 1435 C CA . THR A 1 178 ? -2.651 -16.779 6.421 1.00 93.62 178 THR A CA 1
ATOM 1436 C C . THR A 1 178 ? -2.833 -15.368 6.985 1.00 93.62 178 THR A C 1
ATOM 1438 O O . THR A 1 178 ? -1.876 -14.784 7.485 1.00 93.62 178 THR A O 1
ATOM 1441 N N . GLY A 1 179 ? -4.059 -14.844 6.915 1.00 95.00 179 GLY A N 1
ATOM 1442 C CA . GLY A 1 179 ? -4.405 -13.518 7.442 1.00 95.00 179 GLY A CA 1
ATOM 1443 C C . GLY A 1 179 ? -3.912 -12.330 6.608 1.00 95.00 179 GLY A C 1
ATOM 1444 O O . GLY A 1 179 ? -3.982 -11.202 7.073 1.00 95.00 179 GLY A O 1
ATOM 1445 N N . ILE A 1 180 ? -3.425 -12.553 5.386 1.00 96.75 180 ILE A N 1
ATOM 1446 C CA . ILE A 1 180 ? -2.932 -11.503 4.488 1.00 96.75 180 ILE A CA 1
ATOM 1447 C C . ILE A 1 180 ? -3.703 -11.572 3.183 1.00 96.75 180 ILE A C 1
ATOM 1449 O O . ILE A 1 180 ? -3.699 -12.592 2.487 1.00 96.75 180 ILE A O 1
ATOM 1453 N N . TYR A 1 181 ? -4.327 -10.459 2.828 1.00 96.75 181 TYR A N 1
ATOM 1454 C CA . TYR A 1 181 ? -5.199 -10.333 1.674 1.00 96.75 181 TYR A CA 1
ATOM 1455 C C . TYR A 1 181 ? -4.601 -9.383 0.656 1.00 96.75 181 TYR A C 1
ATOM 1457 O O . TYR A 1 181 ? -3.905 -8.431 1.006 1.00 96.75 181 TYR A O 1
ATOM 1465 N N . MET A 1 182 ? -4.894 -9.628 -0.615 1.00 96.88 182 MET A N 1
ATOM 1466 C CA . MET A 1 182 ? -4.410 -8.791 -1.698 1.00 96.88 182 MET A CA 1
ATOM 1467 C C . MET A 1 182 ? -5.478 -8.583 -2.762 1.00 96.88 182 MET A C 1
ATOM 1469 O O . MET A 1 182 ? -6.191 -9.510 -3.149 1.00 96.88 182 MET A O 1
ATOM 1473 N N . ASP A 1 183 ? -5.547 -7.349 -3.247 1.00 96.38 183 ASP A N 1
ATOM 1474 C CA . ASP A 1 183 ? -6.319 -6.971 -4.419 1.00 96.38 183 ASP A CA 1
ATOM 1475 C C . ASP A 1 183 ? -5.400 -6.307 -5.450 1.00 96.38 183 ASP A C 1
ATOM 1477 O O . ASP A 1 183 ? -4.445 -5.597 -5.115 1.00 96.38 183 ASP A O 1
ATOM 1481 N N . LYS A 1 184 ? -5.693 -6.554 -6.724 1.00 94.81 184 LYS A N 1
ATOM 1482 C CA . LYS A 1 184 ? -4.920 -6.089 -7.869 1.00 94.81 184 LYS A CA 1
ATOM 1483 C C . LYS A 1 184 ? -5.731 -5.060 -8.642 1.00 94.81 184 LYS A C 1
ATOM 1485 O O . LYS A 1 184 ? -6.885 -5.286 -8.991 1.00 94.81 184 LYS A O 1
ATOM 1490 N N . LEU A 1 185 ? -5.102 -3.938 -8.956 1.00 91.75 185 LEU A N 1
ATOM 1491 C CA . LEU A 1 185 ? -5.650 -2.891 -9.800 1.00 91.75 185 LEU A CA 1
ATOM 1492 C C . LEU A 1 185 ? -4.826 -2.798 -11.090 1.00 91.75 185 LEU A C 1
ATOM 1494 O O . LEU A 1 185 ? -3.765 -2.170 -11.116 1.00 91.75 185 LEU A O 1
ATOM 1498 N N . ASP A 1 186 ? -5.298 -3.472 -12.139 1.00 89.44 186 ASP A N 1
ATOM 1499 C CA . ASP A 1 186 ? -4.653 -3.574 -13.458 1.00 89.44 186 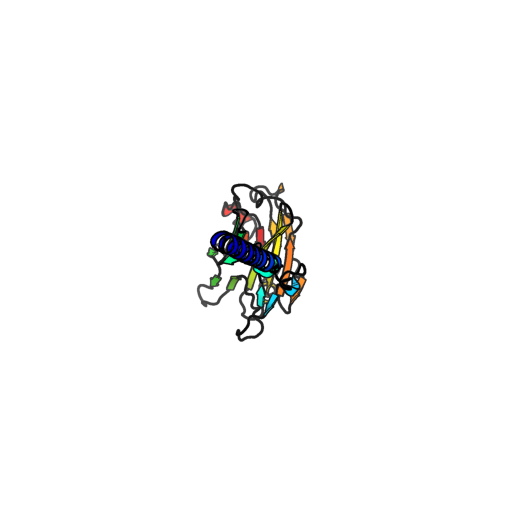ASP A CA 1
ATOM 1500 C C . ASP A 1 186 ? -5.455 -2.941 -14.604 1.00 89.44 186 ASP A C 1
ATOM 1502 O O . ASP A 1 186 ? -4.961 -2.812 -15.721 1.00 89.44 186 ASP A O 1
ATOM 1506 N N . ASP A 1 187 ? -6.672 -2.493 -14.320 1.00 83.81 187 ASP A N 1
ATOM 1507 C CA . ASP A 1 187 ? -7.528 -1.699 -15.201 1.00 83.81 187 ASP A CA 1
ATOM 1508 C C . ASP A 1 187 ? -7.280 -0.185 -15.062 1.00 83.81 187 ASP A C 1
ATOM 1510 O O . ASP A 1 187 ? -7.945 0.642 -15.691 1.00 83.81 187 ASP A O 1
ATOM 1514 N N . TYR A 1 188 ? -6.317 0.183 -14.224 1.00 71.75 188 TYR A N 1
ATOM 1515 C CA . TYR A 1 188 ? -6.035 1.549 -13.842 1.00 71.75 188 TYR A CA 1
ATOM 1516 C C . TYR A 1 188 ? -5.269 2.322 -14.936 1.00 71.75 188 TYR A C 1
ATOM 1518 O O . TYR A 1 188 ? -4.267 1.864 -15.480 1.00 71.75 188 TYR A O 1
ATOM 1526 N N . ASN A 1 189 ? -5.742 3.532 -15.258 1.00 64.38 189 ASN A N 1
ATOM 1527 C CA . ASN A 1 189 ? -5.307 4.297 -16.427 1.00 64.38 189 ASN A CA 1
ATOM 1528 C C . ASN A 1 189 ? -5.176 5.817 -16.164 1.00 64.38 189 ASN A C 1
ATOM 1530 O O . ASN A 1 189 ? -6.025 6.615 -16.556 1.00 64.38 189 ASN A O 1
ATOM 1534 N N . GLY A 1 190 ? -4.042 6.250 -15.596 1.00 68.44 190 GLY A N 1
ATOM 1535 C CA . GLY A 1 190 ? -3.391 7.451 -16.150 1.00 68.44 190 GLY A CA 1
ATOM 1536 C C . GLY A 1 190 ? -3.181 8.738 -15.330 1.00 68.44 190 GLY A C 1
ATOM 1537 O O . GLY A 1 190 ? -2.766 9.721 -15.937 1.00 68.44 190 GLY A O 1
ATOM 1538 N N . T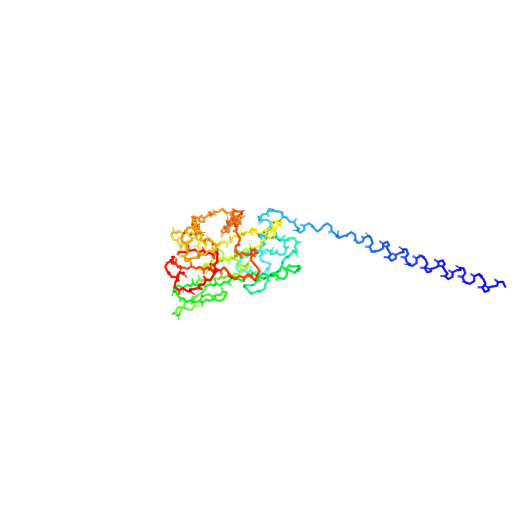RP A 1 191 ? -3.363 8.815 -14.004 1.00 72.06 191 TRP A N 1
ATOM 1539 C CA . TRP A 1 191 ? -2.768 9.938 -13.232 1.00 72.06 191 TRP A CA 1
ATOM 1540 C C . TRP A 1 191 ? -1.256 9.784 -13.054 1.00 72.06 191 TRP A C 1
ATOM 1542 O O . TRP A 1 191 ? -0.516 10.755 -13.183 1.00 72.06 191 TRP A O 1
ATOM 1552 N N . TYR A 1 192 ? -0.789 8.565 -12.776 1.00 71.81 192 TYR A N 1
ATOM 1553 C CA . TYR A 1 192 ? 0.629 8.298 -12.520 1.00 71.81 192 TYR A CA 1
ATOM 1554 C C . TYR A 1 192 ? 1.503 8.379 -13.784 1.00 71.81 192 TYR A C 1
ATOM 1556 O O . TYR A 1 192 ? 2.719 8.527 -13.696 1.00 71.81 192 TYR A O 1
ATOM 1564 N N . ASP A 1 193 ? 0.880 8.367 -14.965 1.00 71.81 193 ASP A N 1
ATOM 1565 C CA . ASP A 1 193 ? 1.567 8.547 -16.249 1.00 71.81 193 ASP A CA 1
ATOM 1566 C C . ASP A 1 193 ? 1.767 10.031 -16.610 1.00 71.81 193 ASP A C 1
ATOM 1568 O O . ASP A 1 193 ? 2.398 10.357 -17.619 1.00 71.81 193 ASP A O 1
ATOM 1572 N N . GLN A 1 194 ? 1.237 10.956 -15.800 1.00 72.25 194 GLN A N 1
ATOM 1573 C CA . GLN A 1 194 ? 1.394 12.392 -16.012 1.00 72.25 194 GLN A CA 1
ATOM 1574 C C . GLN A 1 194 ? 2.811 12.852 -15.643 1.00 72.25 194 GLN A C 1
ATOM 1576 O O . GLN A 1 194 ? 3.429 12.356 -14.704 1.00 72.25 194 GLN A O 1
ATOM 1581 N N . SER A 1 195 ? 3.330 13.839 -16.378 1.00 67.12 195 SER A N 1
ATOM 1582 C CA . SER A 1 195 ? 4.614 14.480 -16.084 1.00 67.12 195 SER A CA 1
ATOM 1583 C C . SER A 1 195 ? 4.423 15.998 -15.953 1.00 67.12 195 SER A C 1
ATOM 1585 O O . SER A 1 195 ? 4.069 16.644 -16.944 1.00 67.12 195 SER A O 1
ATOM 1587 N N . PRO A 1 196 ? 4.648 16.590 -14.763 1.00 69.56 196 PRO A N 1
ATOM 1588 C CA . PRO A 1 196 ? 4.972 15.919 -13.500 1.00 69.56 196 PRO A CA 1
ATOM 1589 C C . PRO A 1 196 ? 3.792 15.085 -12.982 1.00 69.56 196 PRO A C 1
ATOM 1591 O O . PRO A 1 196 ? 2.640 15.410 -13.255 1.00 69.56 196 PRO A O 1
ATOM 1594 N N . VAL A 1 197 ? 4.079 14.039 -12.203 1.00 71.88 197 VAL A N 1
ATOM 1595 C CA . VAL A 1 197 ? 3.036 13.289 -11.493 1.00 71.88 197 VAL A CA 1
ATOM 1596 C C . VAL A 1 197 ? 2.404 14.235 -10.476 1.00 71.88 197 VAL A C 1
ATOM 1598 O O . VAL A 1 197 ? 3.049 14.638 -9.506 1.00 71.88 197 VAL A O 1
ATOM 1601 N N . THR A 1 198 ? 1.155 14.629 -10.706 1.00 65.31 198 THR A N 1
ATOM 1602 C CA . THR A 1 198 ? 0.383 15.455 -9.775 1.00 65.31 198 THR A CA 1
ATOM 1603 C C . THR A 1 198 ? -0.607 14.561 -9.046 1.00 65.31 198 THR A C 1
ATOM 1605 O O . THR A 1 198 ? -1.715 14.357 -9.520 1.00 65.31 198 THR A O 1
ATOM 1608 N N . GLY A 1 199 ? -0.198 13.985 -7.916 1.00 70.44 199 GLY A N 1
ATOM 1609 C CA . GLY A 1 199 ? -1.037 13.076 -7.134 1.00 70.44 199 GLY A CA 1
ATOM 1610 C C . GLY A 1 199 ? -0.224 12.166 -6.218 1.00 70.44 199 GLY A C 1
ATOM 1611 O O . GLY A 1 199 ? 0.996 12.286 -6.110 1.00 70.44 199 GLY A O 1
ATOM 1612 N N . GLY A 1 200 ? -0.914 11.246 -5.561 1.00 79.75 200 GLY A N 1
ATOM 1613 C CA . GLY A 1 200 ? -0.384 10.290 -4.598 1.00 79.75 200 GLY A CA 1
ATOM 1614 C C . GLY A 1 200 ? -1.455 9.270 -4.229 1.00 79.75 200 GLY A C 1
ATOM 1615 O O . GLY A 1 200 ? -2.553 9.277 -4.791 1.00 79.75 200 GLY A O 1
ATOM 1616 N N . ILE A 1 201 ? -1.142 8.401 -3.275 1.00 85.62 201 ILE A N 1
ATOM 1617 C CA . ILE A 1 201 ? -2.101 7.434 -2.740 1.00 85.62 201 ILE A CA 1
ATOM 1618 C C . ILE A 1 201 ? -2.448 7.809 -1.309 1.00 85.62 201 ILE A C 1
ATOM 1620 O O . ILE A 1 201 ? -1.569 8.155 -0.517 1.00 85.62 201 ILE A O 1
ATOM 1624 N N . MET A 1 202 ? -3.740 7.762 -1.002 1.00 88.44 202 MET A N 1
ATOM 1625 C CA . MET A 1 202 ? -4.255 7.969 0.342 1.00 88.44 202 MET A CA 1
ATOM 1626 C C . MET A 1 202 ? -4.904 6.698 0.867 1.00 88.44 202 MET A C 1
ATOM 1628 O O . MET A 1 202 ? -5.545 5.956 0.132 1.00 88.44 202 MET A O 1
ATOM 1632 N N . VAL A 1 203 ? -4.742 6.446 2.158 1.00 89.25 203 VAL A N 1
ATOM 1633 C CA . VAL A 1 203 ? -5.303 5.265 2.810 1.00 89.25 203 VAL A CA 1
ATOM 1634 C C . VAL A 1 203 ? -5.947 5.659 4.129 1.00 89.25 203 VAL A C 1
ATOM 1636 O O . VAL A 1 203 ? -5.343 6.393 4.914 1.00 89.25 203 VAL A O 1
ATOM 1639 N N . GLY A 1 204 ? -7.145 5.141 4.395 1.00 85.88 204 GLY A N 1
ATOM 1640 C CA . GLY A 1 204 ? -7.738 5.152 5.727 1.00 85.88 204 GLY A CA 1
ATOM 1641 C C . GLY A 1 204 ? -9.257 5.282 5.716 1.00 85.88 204 GLY A C 1
ATOM 1642 O O . GLY A 1 204 ? -9.931 4.910 4.763 1.00 85.88 204 GLY A O 1
ATOM 1643 N N . GLU A 1 205 ? -9.807 5.798 6.810 1.00 85.25 205 GLU A N 1
ATOM 1644 C CA . GLU A 1 205 ? -11.251 5.995 6.972 1.00 85.25 205 GLU A CA 1
ATOM 1645 C C . GLU A 1 205 ? -11.632 7.386 6.471 1.00 85.25 205 GLU A C 1
ATOM 1647 O O . GLU A 1 205 ? -11.304 8.400 7.103 1.00 85.25 205 GLU A O 1
ATOM 1652 N N . MET A 1 206 ? -12.310 7.437 5.326 1.00 80.06 206 MET A N 1
ATOM 1653 C CA . MET A 1 206 ? -12.842 8.677 4.774 1.00 80.06 206 MET A CA 1
ATOM 1654 C C . MET A 1 206 ? -14.064 8.408 3.900 1.00 80.06 206 MET A C 1
ATOM 1656 O O . MET A 1 206 ? -14.304 7.302 3.436 1.00 80.06 206 MET A O 1
ATOM 1660 N N . ASN A 1 207 ? -14.846 9.452 3.659 1.00 78.44 207 ASN A N 1
ATOM 1661 C CA . ASN A 1 207 ? -15.866 9.440 2.620 1.00 78.44 207 ASN A CA 1
ATOM 1662 C C . ASN A 1 207 ? -15.400 10.305 1.438 1.00 78.44 207 ASN A C 1
ATOM 1664 O O . ASN A 1 207 ? -14.486 11.129 1.553 1.00 78.44 207 ASN A O 1
ATOM 1668 N N . ILE A 1 208 ? -16.062 10.140 0.295 1.00 78.94 208 ILE A N 1
ATOM 1669 C CA . ILE A 1 208 ? -15.762 10.893 -0.929 1.00 78.94 208 ILE A CA 1
ATOM 1670 C C . ILE A 1 208 ? -15.887 12.417 -0.750 1.00 78.94 208 ILE A C 1
ATOM 1672 O O . ILE A 1 208 ? -15.191 13.182 -1.415 1.00 78.94 208 ILE A O 1
ATOM 1676 N N . GLU A 1 209 ? -16.742 12.889 0.162 1.00 81.38 209 GLU A N 1
ATOM 1677 C CA . GLU A 1 209 ? -16.895 14.323 0.423 1.00 81.38 209 GLU A CA 1
ATOM 1678 C C . GLU A 1 209 ? -15.686 14.899 1.164 1.00 81.38 209 GLU A C 1
ATOM 1680 O O . GLU A 1 209 ? -15.275 16.027 0.892 1.00 81.38 209 GLU A O 1
ATOM 1685 N N . ASP A 1 210 ? -15.098 14.140 2.086 1.00 78.12 210 ASP A N 1
ATOM 1686 C CA . ASP A 1 210 ? -13.898 14.539 2.813 1.00 78.12 210 ASP A CA 1
ATOM 1687 C C . ASP A 1 210 ? -12.681 14.567 1.891 1.00 78.12 210 ASP A C 1
ATOM 1689 O O . ASP A 1 210 ? -11.910 15.524 1.943 1.00 78.12 210 ASP A O 1
ATOM 1693 N N . LEU A 1 211 ? -12.579 13.615 0.961 1.00 75.69 211 LEU A N 1
ATOM 1694 C CA . LEU A 1 211 ? -11.594 13.645 -0.124 1.00 75.69 211 LEU A CA 1
ATOM 1695 C C . LEU A 1 211 ? -11.706 14.895 -1.002 1.00 75.69 211 LEU A C 1
ATOM 1697 O O . LEU A 1 211 ? -10.708 15.536 -1.323 1.00 75.69 211 LEU A O 1
ATOM 1701 N N . LYS A 1 212 ? -12.926 15.298 -1.367 1.00 79.19 212 LYS A N 1
ATOM 1702 C CA . LYS A 1 212 ? -13.135 16.520 -2.160 1.00 79.19 212 LYS A CA 1
ATOM 1703 C C . LYS A 1 212 ? -12.702 17.783 -1.406 1.00 79.19 212 LYS A C 1
ATOM 1705 O O . LYS A 1 212 ? -12.241 18.741 -2.019 1.00 79.19 212 LYS A O 1
ATOM 1710 N N . LYS A 1 213 ? -12.801 17.801 -0.071 1.00 79.88 213 LYS A N 1
ATOM 1711 C CA . LYS A 1 213 ? -12.382 18.949 0.761 1.00 79.88 213 LYS A CA 1
ATOM 1712 C C . LYS A 1 213 ? -10.870 19.077 0.885 1.00 79.88 213 LYS A C 1
ATOM 1714 O O . LYS A 1 213 ? -10.380 20.171 1.166 1.00 79.88 213 LYS A O 1
ATOM 1719 N N . THR A 1 214 ? -10.128 17.988 0.722 1.00 73.31 214 THR A N 1
ATOM 1720 C CA . THR A 1 214 ? -8.682 18.003 0.930 1.00 73.31 214 THR A CA 1
ATOM 1721 C C . THR A 1 214 ? -7.917 18.608 -0.254 1.00 73.31 214 THR A C 1
ATOM 1723 O O . THR A 1 214 ? -6.714 18.831 -0.126 1.00 73.31 214 THR A O 1
ATOM 1726 N N . ASN A 1 215 ? -8.598 18.957 -1.363 1.00 68.94 215 ASN A N 1
ATOM 1727 C CA . ASN A 1 215 ? -8.002 19.488 -2.603 1.00 68.94 215 ASN A CA 1
ATOM 1728 C C . ASN A 1 215 ? -6.839 18.630 -3.116 1.00 68.94 215 ASN A C 1
ATOM 1730 O O . ASN A 1 215 ? -5.941 19.122 -3.805 1.00 68.94 215 ASN A O 1
ATOM 1734 N N . VAL A 1 216 ? -6.816 17.352 -2.747 1.00 66.38 216 VAL A N 1
ATOM 1735 C CA . VAL A 1 216 ? -5.721 16.482 -3.131 1.00 66.38 216 VAL A CA 1
ATOM 1736 C C . VAL A 1 216 ? -5.984 16.054 -4.563 1.00 66.38 216 VAL A C 1
ATOM 1738 O O . VAL A 1 216 ? -7.037 15.513 -4.879 1.00 66.38 216 VAL A O 1
ATOM 1741 N N . THR A 1 217 ? -5.010 16.276 -5.434 1.00 62.59 217 THR A N 1
ATOM 1742 C CA . THR A 1 217 ? -5.021 15.786 -6.819 1.00 62.59 217 THR A CA 1
ATOM 1743 C C . THR A 1 217 ? -4.742 14.274 -6.898 1.00 62.59 217 THR A C 1
ATOM 1745 O O . THR A 1 217 ? -4.256 13.802 -7.914 1.00 62.59 217 THR A O 1
ATOM 1748 N N . SER A 1 218 ? -4.946 13.534 -5.803 1.00 56.41 218 SER A N 1
ATOM 1749 C CA . SER A 1 218 ? -4.477 12.158 -5.578 1.00 56.41 218 SER A CA 1
ATOM 1750 C C . SER A 1 218 ? -5.556 11.122 -5.841 1.00 56.41 218 SER A C 1
ATOM 1752 O O . SER A 1 218 ? -6.740 11.421 -5.726 1.00 56.41 218 SER A O 1
ATOM 1754 N N . THR A 1 219 ? -5.125 9.896 -6.152 1.00 67.12 219 THR A N 1
ATOM 1755 C CA . THR A 1 219 ? -5.829 9.119 -7.170 1.00 67.12 219 THR A CA 1
ATOM 1756 C C . THR A 1 219 ? -5.991 7.621 -6.897 1.00 67.12 219 THR A C 1
ATOM 1758 O O . THR A 1 219 ? -6.518 6.879 -7.723 1.00 67.12 219 THR A O 1
ATOM 1761 N N . LEU A 1 220 ? -5.595 7.159 -5.722 1.00 58.94 220 LEU A N 1
ATOM 1762 C CA . LEU A 1 220 ? -6.080 5.892 -5.193 1.00 58.94 220 LEU A CA 1
ATOM 1763 C C . LEU A 1 220 ? -6.398 6.116 -3.732 1.00 58.94 220 LEU A C 1
ATOM 1765 O O . LEU A 1 220 ? -5.549 6.609 -2.983 1.00 58.94 220 LEU A O 1
ATOM 1769 N N . VAL A 1 221 ? -7.616 5.771 -3.355 1.00 63.72 221 VAL A N 1
ATOM 1770 C CA . VAL A 1 221 ? -8.070 5.861 -1.986 1.00 63.72 221 VAL A CA 1
ATOM 1771 C C . VAL A 1 221 ? -8.645 4.527 -1.582 1.00 63.72 221 VAL A C 1
ATOM 1773 O O . VAL A 1 221 ? -9.636 4.084 -2.157 1.00 63.72 221 VAL A O 1
ATOM 1776 N N . LEU A 1 222 ? -8.020 3.902 -0.590 1.00 62.91 222 LEU A N 1
ATOM 1777 C CA . LEU A 1 222 ? -8.658 2.808 0.119 1.00 62.91 222 LEU A CA 1
ATOM 1778 C C . LEU A 1 222 ? -9.525 3.412 1.222 1.00 62.91 222 LEU A C 1
ATOM 1780 O O . LEU A 1 222 ? -8.990 4.032 2.145 1.00 62.91 222 LEU A O 1
ATOM 1784 N N . LEU A 1 223 ? -10.840 3.272 1.077 1.00 62.53 223 LEU A N 1
ATOM 1785 C CA . LEU A 1 223 ? -11.830 3.702 2.052 1.00 62.53 223 LEU A CA 1
ATOM 1786 C C . LEU A 1 223 ? -12.184 2.551 2.982 1.00 62.53 223 LEU A C 1
ATOM 1788 O O . LEU A 1 223 ? -12.630 1.497 2.526 1.00 62.53 223 LEU A O 1
ATOM 1792 N N . ARG A 1 224 ? -12.012 2.813 4.272 1.00 58.38 224 ARG A N 1
ATOM 1793 C CA . ARG A 1 224 ? -12.681 2.138 5.384 1.00 58.38 224 ARG A CA 1
ATOM 1794 C C . ARG A 1 224 ? -14.029 2.791 5.684 1.00 58.38 224 ARG A C 1
ATOM 1796 O O . ARG A 1 224 ? -14.094 4.039 5.583 1.00 58.38 224 ARG A O 1
#